Protein AF-A0A841R701-F1 (afdb_monomer)

Organism: NCBI:txid150

Structure (mmCIF, N/CA/C/O backbone):
data_AF-A0A841R701-F1
#
_entry.id   AF-A0A841R701-F1
#
loop_
_atom_site.group_PDB
_atom_site.id
_atom_site.type_symbol
_atom_site.label_atom_id
_atom_site.label_alt_id
_atom_site.label_comp_id
_atom_site.label_asym_id
_atom_site.label_entity_id
_atom_site.label_seq_id
_atom_site.pdbx_PDB_ins_code
_atom_site.Cartn_x
_atom_site.Cartn_y
_atom_site.Cartn_z
_atom_site.occupancy
_atom_site.B_iso_or_equiv
_atom_site.auth_seq_id
_atom_site.auth_comp_id
_atom_site.auth_asym_id
_atom_site.auth_atom_id
_atom_site.pdbx_PDB_model_num
ATOM 1 N N . MET A 1 1 ? 37.249 -67.781 -28.889 1.00 49.09 1 MET A N 1
ATOM 2 C CA . MET A 1 1 ? 36.460 -66.762 -28.159 1.00 49.09 1 MET A CA 1
ATOM 3 C C . MET A 1 1 ? 37.371 -65.614 -27.750 1.00 49.09 1 MET A C 1
ATOM 5 O O . MET A 1 1 ? 38.279 -65.869 -26.975 1.00 49.09 1 MET A O 1
ATOM 9 N N . ARG A 1 2 ? 37.142 -64.397 -28.261 1.00 38.34 2 ARG A N 1
ATOM 10 C CA . ARG A 1 2 ? 37.428 -63.088 -27.622 1.00 38.34 2 ARG A CA 1
ATOM 11 C C . ARG A 1 2 ? 37.007 -61.977 -28.597 1.00 38.34 2 ARG A C 1
ATOM 13 O O . ARG A 1 2 ? 37.703 -61.691 -29.555 1.00 38.34 2 ARG A O 1
ATOM 20 N N . ARG A 1 3 ? 35.707 -61.667 -28.547 1.00 44.47 3 ARG A N 1
ATOM 21 C CA . ARG A 1 3 ? 35.089 -60.363 -28.240 1.00 44.47 3 ARG A CA 1
ATOM 22 C C . ARG A 1 3 ? 35.550 -59.193 -29.120 1.00 44.47 3 ARG A C 1
ATOM 24 O O . ARG A 1 3 ? 36.583 -58.582 -28.892 1.00 44.47 3 ARG A O 1
ATOM 31 N N . VAL A 1 4 ? 34.673 -58.909 -30.080 1.00 45.53 4 VAL A N 1
ATOM 32 C CA . VAL A 1 4 ? 34.457 -57.639 -30.775 1.00 45.53 4 VAL A CA 1
ATOM 33 C C . VAL A 1 4 ? 34.146 -56.551 -29.739 1.00 45.53 4 VAL A C 1
ATOM 35 O O . VAL A 1 4 ? 33.223 -56.731 -28.949 1.00 45.53 4 VAL A O 1
ATOM 38 N N . SER A 1 5 ? 34.878 -55.437 -29.766 1.00 50.03 5 SER A N 1
ATOM 39 C CA . SER A 1 5 ? 34.489 -54.187 -29.099 1.00 50.03 5 SER A CA 1
ATOM 40 C C . SER A 1 5 ? 34.442 -53.083 -30.148 1.00 50.03 5 SER A C 1
ATOM 42 O O . SER A 1 5 ? 35.463 -52.511 -30.519 1.00 50.03 5 SER A O 1
ATOM 44 N N . ILE A 1 6 ? 33.237 -52.839 -30.659 1.00 48.66 6 ILE A N 1
ATOM 45 C CA . ILE A 1 6 ? 32.893 -51.683 -31.485 1.00 48.66 6 ILE A CA 1
ATOM 46 C C . ILE A 1 6 ? 32.772 -50.493 -30.532 1.00 48.66 6 ILE A C 1
ATOM 48 O O . ILE A 1 6 ? 31.917 -50.484 -29.649 1.00 48.66 6 ILE A O 1
ATOM 52 N N . ILE A 1 7 ? 33.664 -49.517 -30.684 1.00 49.38 7 ILE A N 1
ATOM 53 C CA . ILE A 1 7 ? 33.612 -48.246 -29.963 1.00 49.38 7 ILE A CA 1
ATOM 54 C C . ILE A 1 7 ? 32.504 -47.411 -30.613 1.00 49.38 7 ILE A C 1
ATOM 56 O O . ILE A 1 7 ? 32.679 -46.855 -31.695 1.00 49.38 7 ILE A O 1
ATOM 60 N N . LEU A 1 8 ? 31.345 -47.369 -29.960 1.00 40.69 8 LEU A N 1
ATOM 61 C CA . LEU A 1 8 ? 30.228 -46.496 -30.300 1.00 40.69 8 LEU A CA 1
ATOM 62 C C . LEU A 1 8 ? 30.513 -45.103 -29.708 1.00 40.69 8 LEU A C 1
ATOM 64 O O . LEU A 1 8 ? 30.187 -44.835 -28.554 1.00 40.69 8 LEU A O 1
ATOM 68 N N . PHE A 1 9 ? 31.159 -44.226 -30.480 1.00 44.75 9 PHE A N 1
ATOM 69 C CA . PHE A 1 9 ? 31.228 -42.795 -30.165 1.00 44.75 9 PHE A CA 1
ATOM 70 C C . PHE A 1 9 ? 29.838 -42.191 -30.410 1.00 44.75 9 PHE A C 1
ATOM 72 O O . PHE A 1 9 ? 29.485 -41.825 -31.530 1.00 44.75 9 PHE A O 1
ATOM 79 N N . LEU A 1 10 ? 29.018 -42.148 -29.360 1.00 45.09 10 LEU A N 1
ATOM 80 C CA . LEU A 1 10 ? 27.784 -41.371 -29.341 1.00 45.09 10 LEU A CA 1
ATOM 81 C C . LEU A 1 10 ? 28.146 -39.886 -29.458 1.00 45.09 10 LEU A C 1
ATOM 83 O O . LEU A 1 10 ? 28.667 -39.278 -28.525 1.00 45.09 10 LEU A O 1
ATOM 87 N N . LEU A 1 11 ? 27.856 -39.327 -30.631 1.00 47.84 11 LEU A N 1
ATOM 88 C CA . LEU A 1 11 ? 27.667 -37.902 -30.879 1.00 47.84 11 LEU A CA 1
ATOM 89 C C . LEU A 1 11 ? 26.552 -37.380 -29.957 1.00 47.84 11 LEU A C 1
ATOM 91 O O . LEU A 1 11 ? 25.391 -37.294 -30.349 1.00 47.84 11 LEU A O 1
ATOM 95 N N . ILE A 1 12 ? 26.905 -37.033 -28.720 1.00 49.38 12 ILE A N 1
ATOM 96 C CA . ILE A 1 12 ? 26.105 -36.133 -27.889 1.00 49.38 12 ILE A CA 1
ATOM 97 C C . ILE A 1 12 ? 26.408 -34.727 -28.407 1.00 49.38 12 ILE A C 1
ATOM 99 O O . ILE A 1 12 ? 27.325 -34.048 -27.953 1.00 49.38 12 ILE A O 1
ATOM 103 N N . ILE A 1 13 ? 25.675 -34.332 -29.445 1.00 55.38 13 ILE A N 1
ATOM 104 C CA . ILE A 1 13 ? 25.595 -32.937 -29.875 1.00 55.38 13 ILE A CA 1
ATOM 105 C C . ILE A 1 13 ? 25.040 -32.144 -28.675 1.00 55.38 13 ILE A C 1
ATOM 107 O O . ILE A 1 13 ? 24.033 -32.563 -28.097 1.00 55.38 13 ILE A O 1
ATOM 111 N N . PRO A 1 14 ? 25.678 -31.038 -28.257 1.00 51.28 14 PRO A N 1
ATOM 112 C CA . PRO A 1 14 ? 25.284 -30.304 -27.064 1.00 51.28 14 PRO A CA 1
ATOM 113 C C . PRO A 1 14 ? 23.933 -29.619 -27.302 1.00 51.28 14 PRO A C 1
ATOM 115 O O . PRO A 1 14 ? 23.848 -28.565 -27.929 1.00 51.28 14 PRO A O 1
ATOM 118 N N . PHE A 1 15 ? 22.864 -30.199 -26.756 1.00 50.28 15 PHE A N 1
ATOM 119 C CA . PHE A 1 15 ? 21.511 -29.625 -26.773 1.00 50.28 15 PHE A CA 1
ATOM 120 C C . PHE A 1 15 ? 21.382 -28.341 -25.926 1.00 50.28 15 PHE A C 1
ATOM 122 O O . PHE A 1 15 ? 20.323 -27.726 -25.889 1.00 50.28 15 PHE A O 1
ATOM 129 N N . HIS A 1 16 ? 22.457 -27.896 -25.271 1.00 48.31 16 HIS A N 1
ATOM 130 C CA . HIS A 1 16 ? 22.486 -26.658 -24.488 1.00 48.31 16 HIS A CA 1
ATOM 131 C C . HIS A 1 16 ? 22.578 -25.381 -25.334 1.00 48.31 16 HIS A C 1
ATOM 133 O O . HIS A 1 16 ? 22.302 -24.303 -24.821 1.00 48.31 16 HIS A O 1
ATOM 139 N N . PHE A 1 17 ? 22.907 -25.471 -26.628 1.00 47.16 17 PHE A N 1
ATOM 140 C CA . PHE A 1 17 ? 23.052 -24.273 -27.465 1.00 47.16 17 PHE A CA 1
ATOM 141 C C . PHE A 1 17 ? 21.726 -23.747 -28.044 1.00 47.16 17 PHE A C 1
ATOM 143 O O . PHE A 1 17 ? 21.660 -22.599 -28.476 1.00 47.16 17 PHE A O 1
ATOM 150 N N . LEU A 1 18 ? 20.653 -24.551 -28.041 1.00 47.22 18 LEU A N 1
ATOM 151 C CA . LEU A 1 18 ? 19.358 -24.134 -28.598 1.00 47.22 18 LEU A CA 1
ATOM 152 C C . LEU A 1 18 ? 18.458 -23.412 -27.579 1.00 47.22 18 LEU A C 1
ATOM 154 O O . LEU A 1 18 ? 17.659 -22.571 -27.978 1.00 47.22 18 LEU A O 1
ATOM 158 N N . SER A 1 19 ? 18.629 -23.662 -26.275 1.00 52.53 19 SER A N 1
ATOM 159 C CA . SER A 1 19 ? 17.850 -22.991 -25.218 1.00 52.53 19 SER A CA 1
ATOM 160 C C . SER A 1 19 ? 18.344 -21.576 -24.888 1.00 52.53 19 SER A C 1
ATOM 162 O O . SER A 1 19 ? 17.595 -20.785 -24.326 1.00 52.53 19 SER A O 1
ATOM 164 N N . ALA A 1 20 ? 19.581 -21.226 -25.256 1.00 54.12 20 ALA A N 1
ATOM 165 C CA . ALA A 1 20 ? 20.140 -19.896 -25.000 1.00 54.12 20 ALA A CA 1
ATOM 166 C C . ALA A 1 20 ? 19.570 -18.814 -25.939 1.00 54.12 20 ALA A C 1
ATOM 168 O O . ALA A 1 20 ? 19.470 -17.652 -25.556 1.00 54.12 20 ALA A O 1
ATOM 169 N N . ARG A 1 21 ? 19.153 -19.185 -27.160 1.00 56.09 21 ARG A N 1
ATOM 170 C CA . ARG A 1 21 ? 18.700 -18.221 -28.177 1.00 56.09 21 ARG A CA 1
ATOM 171 C C . ARG A 1 21 ? 17.280 -17.697 -27.936 1.00 56.09 21 ARG A C 1
ATOM 173 O O . ARG A 1 21 ? 17.011 -16.552 -28.269 1.00 56.09 21 ARG A O 1
ATOM 180 N N . GLY A 1 22 ? 16.397 -18.506 -27.342 1.00 61.53 22 GLY A N 1
ATOM 181 C CA . GLY A 1 22 ? 15.044 -18.064 -26.970 1.00 61.53 22 GLY A CA 1
ATOM 182 C C . GLY A 1 22 ? 15.043 -17.051 -25.822 1.00 61.53 22 GLY A C 1
ATOM 183 O O . GLY A 1 22 ? 14.252 -16.119 -25.830 1.00 61.53 22 GLY A O 1
ATOM 184 N N . ASN A 1 23 ? 15.987 -17.191 -24.888 1.00 68.00 23 ASN A N 1
ATOM 185 C CA . ASN A 1 23 ? 16.084 -16.336 -23.704 1.00 68.00 23 ASN A CA 1
ATOM 186 C C . ASN A 1 23 ? 16.600 -14.918 -24.028 1.00 68.00 23 ASN A C 1
ATOM 188 O O . ASN A 1 23 ? 16.211 -13.953 -23.386 1.00 68.00 23 ASN A O 1
ATOM 192 N N . TYR A 1 24 ? 17.447 -14.784 -25.054 1.00 75.62 24 TYR A N 1
ATOM 193 C CA . TYR A 1 24 ? 18.025 -13.494 -25.448 1.00 75.62 24 TYR A CA 1
ATOM 194 C C . TYR A 1 24 ? 17.000 -12.537 -26.082 1.00 75.62 24 TYR A C 1
ATOM 196 O O . TYR A 1 24 ? 16.992 -11.347 -25.779 1.00 75.62 24 TYR A O 1
ATOM 204 N N . GLU A 1 25 ? 16.118 -13.043 -26.952 1.00 80.44 25 GLU A N 1
ATOM 205 C CA . GLU A 1 25 ? 15.087 -12.210 -27.598 1.00 80.44 25 GLU A CA 1
ATOM 206 C C . GLU A 1 25 ? 14.017 -11.746 -26.597 1.00 80.44 25 GLU A C 1
ATOM 208 O O . GLU A 1 25 ? 13.548 -10.613 -26.674 1.00 80.44 25 GLU A O 1
ATOM 213 N N . GLU A 1 26 ? 13.666 -12.596 -25.627 1.00 82.62 26 GLU A N 1
ATOM 214 C CA . GLU A 1 26 ? 12.738 -12.253 -24.544 1.00 82.62 26 GLU A CA 1
ATOM 215 C C . GLU A 1 26 ? 13.329 -11.178 -23.625 1.00 82.62 26 GLU A C 1
ATOM 217 O O . GLU A 1 26 ? 12.691 -10.158 -23.380 1.00 82.62 26 GLU A O 1
ATOM 222 N N . GLN A 1 27 ? 14.588 -11.334 -23.209 1.00 81.94 27 GLN A N 1
ATOM 223 C CA . GLN A 1 27 ? 15.279 -10.327 -22.407 1.00 81.94 27 GLN A CA 1
ATOM 224 C C . GLN A 1 27 ? 15.381 -8.983 -23.138 1.00 81.94 27 GLN A C 1
ATOM 226 O O . GLN A 1 27 ? 15.088 -7.938 -22.564 1.00 81.94 27 GLN A O 1
ATOM 231 N N . LYS A 1 28 ? 15.729 -8.997 -24.431 1.00 85.62 28 LYS A N 1
ATOM 232 C CA . LYS A 1 28 ? 15.783 -7.780 -25.249 1.00 85.62 28 LYS A CA 1
ATOM 233 C C . LYS A 1 28 ? 14.418 -7.094 -25.349 1.00 85.62 28 LYS A C 1
ATOM 235 O O . LYS A 1 28 ? 14.351 -5.865 -25.304 1.00 85.62 28 LYS A O 1
ATOM 240 N N . LYS A 1 29 ? 13.336 -7.869 -25.474 1.00 89.38 29 LYS A N 1
ATOM 241 C CA . LYS A 1 29 ? 11.969 -7.340 -25.451 1.00 89.38 29 LYS A CA 1
ATOM 242 C C . LYS A 1 29 ? 11.653 -6.701 -24.096 1.00 89.38 29 LYS A C 1
ATOM 244 O O . LYS A 1 29 ? 11.172 -5.573 -24.082 1.00 89.38 29 LYS A O 1
ATOM 249 N N . ASN A 1 30 ? 11.985 -7.366 -22.992 1.00 89.06 30 ASN A N 1
ATOM 250 C CA . ASN A 1 30 ? 11.712 -6.852 -21.649 1.00 89.06 30 ASN A CA 1
ATOM 251 C C . ASN A 1 30 ? 12.473 -5.547 -21.378 1.00 89.06 30 ASN A C 1
ATOM 253 O O . ASN A 1 30 ? 11.880 -4.593 -20.889 1.00 89.06 30 ASN A O 1
ATOM 257 N N . VAL A 1 31 ? 13.744 -5.453 -21.789 1.00 87.25 31 VAL A N 1
ATOM 258 C CA . VAL A 1 31 ? 14.521 -4.200 -21.713 1.00 87.25 31 VAL A CA 1
ATOM 259 C C . VAL A 1 31 ? 13.874 -3.096 -22.554 1.00 87.25 31 VAL A C 1
ATOM 261 O O . VAL A 1 31 ? 13.761 -1.959 -22.105 1.00 87.25 31 VAL A O 1
ATOM 264 N N . SER A 1 32 ? 13.401 -3.415 -23.763 1.00 88.25 32 SER A N 1
ATOM 265 C CA . SER A 1 32 ? 12.701 -2.438 -24.605 1.00 88.25 32 SER A CA 1
ATOM 266 C C . SER A 1 32 ? 11.421 -1.915 -23.950 1.00 88.25 32 SER A C 1
ATOM 268 O O . SER A 1 32 ? 11.174 -0.715 -24.004 1.00 88.25 32 SER A O 1
ATOM 270 N N . GLN A 1 33 ? 10.620 -2.791 -23.342 1.00 91.75 33 GLN A N 1
ATOM 271 C CA . GLN A 1 33 ? 9.380 -2.410 -22.659 1.00 91.75 33 GLN A CA 1
ATOM 272 C C . GLN A 1 33 ? 9.654 -1.637 -21.363 1.00 91.75 33 GLN A C 1
ATOM 274 O O . GLN A 1 33 ? 8.932 -0.700 -21.047 1.00 91.75 33 GLN A O 1
ATOM 279 N N . PHE A 1 34 ? 10.719 -1.976 -20.635 1.00 90.56 34 PHE A N 1
ATOM 280 C CA . PHE A 1 34 ? 11.148 -1.205 -19.469 1.00 90.56 34 PHE A CA 1
ATOM 281 C C . PHE A 1 34 ? 11.582 0.214 -19.858 1.00 90.56 34 PHE A C 1
ATOM 283 O O . PHE A 1 34 ? 11.168 1.181 -19.227 1.00 90.56 34 PHE A O 1
ATOM 290 N N . ASN A 1 35 ? 12.340 0.364 -20.949 1.00 86.81 35 ASN A N 1
ATOM 291 C CA . ASN A 1 35 ? 12.711 1.680 -21.476 1.00 86.81 35 ASN A CA 1
ATOM 292 C C . ASN A 1 35 ? 11.494 2.488 -21.950 1.00 86.81 35 ASN A C 1
ATOM 294 O O . ASN A 1 35 ? 11.468 3.711 -21.809 1.00 86.81 35 ASN A O 1
ATOM 298 N N . GLU A 1 36 ? 10.485 1.816 -22.504 1.00 91.44 36 GLU A N 1
ATOM 299 C CA . GLU A 1 36 ? 9.207 2.434 -22.857 1.00 91.44 36 GLU A CA 1
ATOM 300 C C . GLU A 1 36 ? 8.463 2.921 -21.607 1.00 91.44 36 GLU A C 1
ATOM 302 O O . GLU A 1 36 ? 8.086 4.090 -21.556 1.00 91.44 36 GLU A O 1
ATOM 307 N N . ALA A 1 37 ? 8.354 2.090 -20.566 1.00 90.81 37 ALA A N 1
ATOM 308 C CA . ALA A 1 37 ? 7.779 2.487 -19.281 1.00 90.81 37 ALA A CA 1
ATOM 309 C C . ALA A 1 37 ? 8.528 3.680 -18.664 1.00 90.81 37 ALA A C 1
ATOM 311 O O . ALA A 1 37 ? 7.916 4.666 -18.260 1.00 90.81 37 ALA A O 1
ATOM 312 N N . LEU A 1 38 ? 9.864 3.672 -18.687 1.00 87.06 38 LEU A N 1
ATOM 313 C CA . LEU A 1 38 ? 10.673 4.803 -18.231 1.00 87.06 38 LEU A CA 1
ATOM 314 C C . LEU A 1 38 ? 10.414 6.078 -19.052 1.00 87.06 38 LEU A C 1
ATOM 316 O O . LEU A 1 38 ? 10.424 7.185 -18.511 1.00 87.06 38 LEU A O 1
ATOM 320 N N . SER A 1 39 ? 10.169 5.953 -20.358 1.00 87.00 39 SER A N 1
ATOM 321 C CA . SER A 1 39 ? 9.782 7.092 -21.193 1.00 87.00 39 SER A CA 1
ATOM 322 C C . SER A 1 39 ? 8.391 7.619 -20.836 1.00 87.00 39 SER A C 1
ATOM 324 O O . SER A 1 39 ? 8.218 8.835 -20.768 1.00 87.00 39 SER A O 1
ATOM 326 N N . LEU A 1 40 ? 7.411 6.739 -20.611 1.00 91.00 40 LEU A N 1
ATOM 327 C CA . LEU A 1 40 ? 6.063 7.116 -20.169 1.00 91.00 40 LEU A CA 1
ATOM 328 C C . LEU A 1 40 ? 6.119 7.832 -18.818 1.00 91.00 40 LEU A C 1
ATOM 330 O O . LEU A 1 40 ? 5.554 8.915 -18.671 1.00 91.00 40 LEU A O 1
ATOM 334 N N . TYR A 1 41 ? 6.918 7.306 -17.888 1.00 88.12 41 TYR A N 1
ATOM 335 C CA . TYR A 1 41 ? 7.186 7.929 -16.597 1.00 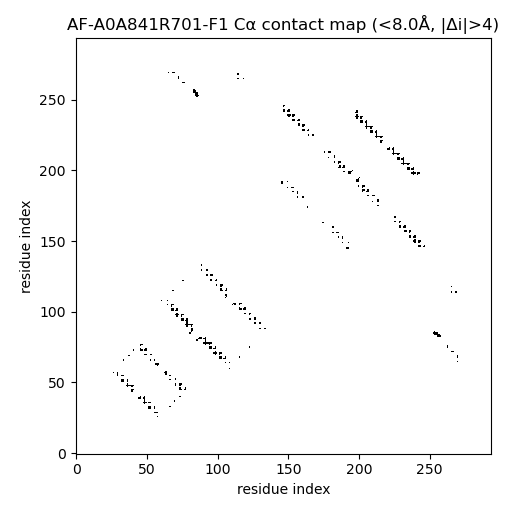88.12 41 TYR A CA 1
ATOM 336 C C . TYR A 1 41 ? 7.662 9.378 -16.730 1.00 88.12 41 TYR A C 1
ATOM 338 O O . TYR A 1 41 ? 7.088 10.297 -16.150 1.00 88.12 41 TYR A O 1
ATOM 346 N N . ARG A 1 42 ? 8.692 9.602 -17.557 1.00 84.06 42 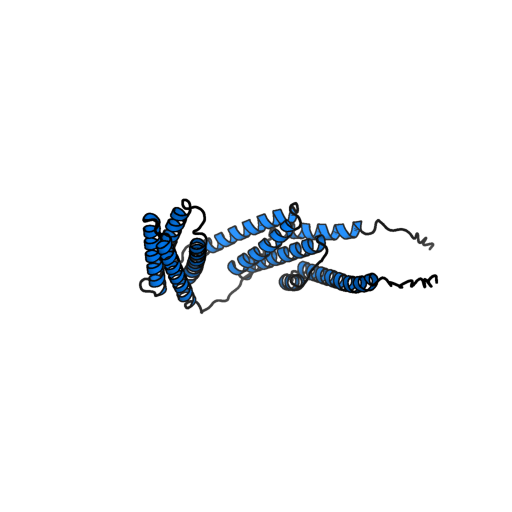ARG A N 1
ATOM 347 C CA . ARG A 1 42 ? 9.260 10.938 -17.813 1.00 84.06 42 ARG A CA 1
ATOM 348 C C . ARG A 1 42 ? 8.261 11.897 -18.461 1.00 84.06 42 ARG A C 1
ATOM 350 O O . ARG A 1 42 ? 8.380 13.105 -18.282 1.00 84.06 42 ARG A O 1
ATOM 357 N N . ASN A 1 43 ? 7.282 11.363 -19.184 1.00 85.12 43 ASN A N 1
ATOM 358 C CA . ASN A 1 43 ? 6.202 12.124 -19.806 1.00 85.12 43 ASN A CA 1
ATOM 359 C C . ASN A 1 43 ? 4.971 12.281 -18.895 1.00 85.12 43 ASN A C 1
ATOM 361 O O . ASN A 1 43 ? 3.930 12.718 -19.379 1.00 85.12 43 ASN A O 1
ATOM 365 N N . ARG A 1 44 ? 5.084 11.950 -17.599 1.00 89.56 44 ARG A N 1
ATOM 366 C CA . ARG A 1 44 ? 4.000 11.994 -16.600 1.00 89.56 44 ARG A CA 1
ATOM 367 C C . ARG A 1 44 ? 2.812 11.068 -16.906 1.00 89.56 44 ARG A C 1
ATOM 369 O O . ARG A 1 44 ? 1.718 11.275 -16.402 1.00 89.56 44 ARG A O 1
ATOM 376 N N . GLN A 1 45 ? 3.033 10.036 -17.718 1.00 92.19 45 GLN A N 1
ATOM 377 C CA . GLN A 1 45 ? 2.056 8.992 -18.042 1.00 92.19 45 GLN A CA 1
ATOM 378 C C . GLN A 1 45 ? 2.242 7.812 -17.079 1.00 92.19 45 GLN A C 1
ATOM 380 O O . GLN A 1 45 ? 2.788 6.766 -17.439 1.00 92.19 45 GLN A O 1
ATOM 385 N N . TYR A 1 46 ? 1.923 8.042 -15.802 1.00 92.50 46 TYR A N 1
ATOM 386 C CA . TYR A 1 46 ? 2.286 7.130 -14.711 1.00 92.50 46 TYR A CA 1
ATOM 387 C C . TYR A 1 46 ? 1.470 5.834 -14.712 1.00 92.50 46 TYR A C 1
ATOM 389 O O . TYR A 1 46 ? 2.018 4.769 -14.430 1.00 92.50 46 TYR A O 1
ATOM 397 N N . GLU A 1 47 ? 0.183 5.901 -15.059 1.00 92.69 47 GLU A N 1
ATOM 398 C CA . GLU A 1 47 ? -0.672 4.712 -15.145 1.00 92.69 47 GLU A CA 1
ATOM 399 C C . GLU A 1 47 ? -0.208 3.796 -16.277 1.00 92.69 47 GLU A C 1
ATOM 401 O O . GLU A 1 47 ? 0.076 2.624 -16.039 1.00 92.69 47 GLU A O 1
ATOM 406 N N . GLU A 1 48 ? 0.007 4.340 -17.479 1.00 93.50 48 GLU A N 1
ATOM 407 C CA . GLU A 1 48 ? 0.471 3.541 -18.615 1.00 93.50 48 GLU A CA 1
ATOM 408 C C . GLU A 1 48 ? 1.887 2.988 -18.393 1.00 93.50 48 GLU A C 1
ATOM 410 O O . GLU A 1 48 ? 2.207 1.878 -18.823 1.00 93.50 48 GLU A O 1
ATOM 415 N N . SER A 1 49 ? 2.744 3.745 -17.699 1.00 93.38 49 SER A N 1
ATOM 416 C CA . SER A 1 49 ? 4.052 3.260 -17.253 1.00 93.38 49 SER A CA 1
ATOM 417 C C . SER A 1 49 ? 3.914 2.074 -16.294 1.00 93.38 49 SER A C 1
ATOM 419 O O . SER A 1 49 ? 4.606 1.068 -16.458 1.00 93.38 49 SER A O 1
ATOM 421 N N . SER A 1 50 ? 3.006 2.158 -15.317 1.00 92.81 50 SER A N 1
ATOM 422 C CA . SER A 1 50 ? 2.771 1.090 -14.340 1.00 92.81 50 SER A CA 1
ATOM 423 C C . SER A 1 50 ? 2.224 -0.182 -14.996 1.00 92.81 50 SER A C 1
ATOM 425 O O . SER A 1 50 ? 2.756 -1.269 -14.759 1.00 92.81 50 SER A O 1
ATOM 427 N N . ASP A 1 51 ? 1.250 -0.045 -15.899 1.00 93.44 51 ASP A N 1
ATOM 428 C CA . ASP A 1 51 ? 0.641 -1.160 -16.638 1.00 93.44 51 ASP A CA 1
ATOM 429 C C . ASP A 1 51 ? 1.674 -1.942 -17.467 1.00 93.44 51 ASP A C 1
ATOM 431 O O . ASP A 1 51 ? 1.637 -3.178 -17.556 1.00 93.44 51 ASP A O 1
ATOM 435 N N . LEU A 1 52 ? 2.640 -1.232 -18.067 1.00 93.19 52 LEU A N 1
ATOM 436 C CA . LEU A 1 52 ? 3.749 -1.872 -18.772 1.00 93.19 52 LEU A CA 1
ATOM 437 C C . LEU A 1 52 ? 4.654 -2.664 -17.822 1.00 93.19 52 LEU A C 1
ATOM 439 O O . LEU A 1 52 ? 5.119 -3.742 -18.198 1.00 93.19 52 LEU A O 1
ATOM 443 N N . LEU A 1 53 ? 4.906 -2.157 -16.613 1.00 92.50 53 LEU A N 1
ATOM 444 C CA . LEU A 1 53 ? 5.799 -2.786 -15.635 1.00 92.50 53 LEU A CA 1
ATOM 445 C C . LEU A 1 53 ? 5.182 -4.008 -14.951 1.00 92.50 53 LEU A C 1
ATOM 447 O O . LEU A 1 53 ? 5.916 -4.952 -14.660 1.00 92.50 53 LEU A O 1
ATOM 451 N N . GLU A 1 54 ? 3.862 -4.039 -14.751 1.00 91.06 54 GLU A N 1
ATOM 452 C CA . GLU A 1 54 ? 3.167 -5.135 -14.057 1.00 91.06 54 GLU A CA 1
ATOM 453 C C . GLU A 1 54 ? 3.426 -6.503 -14.712 1.00 91.06 54 GLU A C 1
ATOM 455 O O . GLU A 1 54 ? 3.616 -7.519 -14.040 1.00 91.06 54 GLU A O 1
ATOM 460 N N . ASN A 1 55 ? 3.505 -6.518 -16.043 1.00 86.88 55 ASN A N 1
ATOM 461 C CA . ASN A 1 55 ? 3.698 -7.735 -16.829 1.00 86.88 55 ASN A CA 1
ATOM 462 C C . ASN A 1 55 ? 5.168 -8.009 -17.180 1.00 86.88 55 ASN A C 1
ATOM 464 O O . ASN A 1 55 ? 5.467 -8.984 -17.878 1.00 86.88 55 ASN A O 1
ATOM 468 N N . LEU A 1 56 ? 6.093 -7.161 -16.721 1.00 89.94 56 LEU A N 1
ATOM 469 C CA . LEU A 1 56 ? 7.518 -7.331 -16.957 1.00 89.94 56 LEU A CA 1
ATOM 470 C C . LEU A 1 56 ? 8.159 -8.182 -15.869 1.00 89.94 56 LEU A C 1
ATOM 472 O O . LEU A 1 56 ? 7.931 -8.006 -14.674 1.00 89.94 56 LEU A O 1
ATOM 476 N N . PHE A 1 57 ? 9.017 -9.100 -16.298 1.00 88.44 57 PHE A N 1
ATOM 477 C CA . PHE A 1 57 ? 9.797 -9.938 -15.402 1.00 88.44 57 PHE A CA 1
ATOM 478 C C . PHE A 1 57 ? 11.242 -9.993 -15.871 1.00 88.44 57 PHE A C 1
ATOM 480 O O . PHE A 1 57 ? 11.521 -10.359 -17.018 1.00 88.44 57 PHE A O 1
ATOM 487 N N . PHE A 1 58 ? 12.163 -9.672 -14.970 1.00 85.50 58 PHE A N 1
ATOM 488 C CA . PHE A 1 58 ? 13.582 -9.850 -15.213 1.00 85.50 58 PHE A CA 1
ATOM 489 C C . PHE A 1 58 ? 14.116 -11.024 -14.402 1.00 85.50 58 PHE A C 1
ATOM 491 O O . PHE A 1 58 ? 13.781 -11.226 -13.239 1.00 85.50 58 PHE A O 1
ATOM 498 N N . ARG A 1 59 ? 14.966 -11.833 -15.040 1.00 82.50 59 ARG A N 1
ATOM 499 C CA . ARG A 1 59 ? 15.700 -12.899 -14.339 1.00 82.50 59 ARG A CA 1
ATOM 500 C C . ARG A 1 59 ? 16.884 -12.349 -13.555 1.00 82.50 59 ARG A C 1
ATOM 502 O O . ARG A 1 59 ? 17.336 -12.988 -12.612 1.00 82.50 59 ARG A O 1
ATOM 509 N N . GLU A 1 60 ? 17.423 -11.231 -14.022 1.00 86.19 60 GLU A N 1
ATOM 510 C CA . GLU A 1 60 ? 18.544 -10.537 -13.411 1.00 86.19 60 GLU A CA 1
ATOM 511 C C . GLU A 1 60 ? 18.015 -9.681 -12.268 1.00 86.19 60 GLU A C 1
ATOM 513 O O . GLU A 1 60 ? 17.144 -8.837 -12.470 1.00 86.19 60 GLU A O 1
ATOM 518 N N . GLU A 1 61 ? 18.545 -9.933 -11.074 1.00 86.56 61 GLU A N 1
ATOM 519 C CA . GLU A 1 61 ? 18.084 -9.323 -9.828 1.00 86.56 61 GLU A CA 1
ATOM 520 C C . GLU A 1 61 ? 18.112 -7.795 -9.897 1.00 86.56 61 GLU A C 1
ATOM 522 O O . GLU A 1 61 ? 17.104 -7.159 -9.616 1.00 86.56 61 GLU A O 1
ATOM 527 N N . ASP A 1 62 ? 19.203 -7.209 -10.397 1.00 82.25 62 ASP A N 1
ATOM 528 C CA . ASP A 1 62 ? 19.324 -5.753 -10.507 1.00 82.25 62 ASP A CA 1
ATOM 529 C C . ASP A 1 62 ? 18.256 -5.130 -11.419 1.00 82.25 62 ASP A C 1
ATOM 531 O O . ASP A 1 62 ? 17.769 -4.035 -11.154 1.00 82.25 62 ASP A O 1
ATOM 535 N N . GLN A 1 63 ? 17.891 -5.807 -12.512 1.00 84.12 63 GLN A N 1
ATOM 536 C CA . GLN A 1 63 ? 16.858 -5.308 -13.423 1.00 84.12 63 GLN A CA 1
ATOM 537 C C . GLN A 1 63 ? 15.465 -5.442 -12.803 1.00 84.12 63 GLN A C 1
ATOM 539 O O . GLN A 1 63 ? 14.618 -4.568 -12.978 1.00 84.12 63 GLN A O 1
ATOM 544 N N . GLU A 1 64 ? 15.228 -6.519 -12.053 1.00 90.88 64 GLU A N 1
ATOM 545 C CA . GLU A 1 64 ? 13.985 -6.700 -11.307 1.00 90.88 64 GLU A CA 1
ATOM 546 C C . GLU A 1 64 ? 13.861 -5.647 -10.194 1.00 90.88 64 GLU A C 1
ATOM 548 O O . GLU A 1 64 ? 12.798 -5.047 -10.053 1.00 90.88 64 GLU A O 1
ATOM 553 N N . ILE A 1 65 ? 14.948 -5.343 -9.477 1.00 87.06 65 ILE A N 1
ATOM 554 C CA . ILE A 1 65 ? 15.015 -4.248 -8.499 1.00 87.06 65 ILE A CA 1
ATOM 555 C C . ILE A 1 65 ? 14.666 -2.911 -9.165 1.00 87.06 65 ILE A C 1
ATOM 557 O O . ILE A 1 65 ? 13.782 -2.206 -8.681 1.00 87.06 65 ILE A O 1
ATOM 561 N N . ASN A 1 66 ? 15.289 -2.577 -10.299 1.00 83.81 66 ASN A N 1
ATOM 562 C CA . ASN A 1 66 ? 15.035 -1.312 -10.997 1.00 83.81 66 ASN A CA 1
ATOM 563 C C . ASN A 1 66 ? 13.585 -1.198 -11.490 1.00 83.81 66 ASN A C 1
ATOM 565 O O . ASN A 1 66 ? 12.968 -0.137 -11.372 1.00 83.81 66 ASN A O 1
ATOM 569 N N . LYS A 1 67 ? 13.001 -2.304 -11.966 1.00 91.69 67 LYS A N 1
ATOM 570 C CA . LYS A 1 67 ? 11.575 -2.389 -12.307 1.00 91.69 67 LYS A CA 1
ATOM 571 C C . LYS A 1 67 ? 10.679 -2.111 -11.104 1.00 91.69 67 LYS A C 1
ATOM 573 O O . LYS A 1 67 ? 9.777 -1.285 -11.209 1.00 91.69 67 LYS A O 1
ATOM 578 N N . LEU A 1 68 ? 10.925 -2.774 -9.974 1.00 90.00 68 LEU A N 1
ATOM 579 C CA . LEU A 1 68 ? 10.133 -2.594 -8.754 1.00 90.00 68 LEU A CA 1
ATOM 580 C C . LEU A 1 68 ? 10.243 -1.163 -8.211 1.00 90.00 68 LEU A C 1
ATOM 582 O O . LEU A 1 68 ? 9.234 -0.592 -7.803 1.00 90.00 68 LEU A O 1
ATOM 586 N N . LEU A 1 69 ? 11.437 -0.563 -8.259 1.00 86.00 69 LEU A N 1
ATOM 587 C CA . LEU A 1 69 ? 11.657 0.835 -7.882 1.00 86.00 69 LEU A CA 1
ATOM 588 C C . LEU A 1 69 ? 10.878 1.799 -8.785 1.00 86.00 69 LEU A C 1
ATOM 590 O O . LEU A 1 69 ? 10.198 2.691 -8.281 1.00 86.00 69 LEU A O 1
ATOM 594 N N . LEU A 1 70 ? 10.924 1.608 -10.107 1.00 88.62 70 LEU A N 1
ATOM 595 C CA . LEU A 1 70 ? 10.169 2.444 -11.043 1.00 88.62 70 LEU A CA 1
ATOM 596 C C . LEU A 1 70 ? 8.653 2.281 -10.861 1.00 88.62 70 LEU A C 1
ATOM 598 O O . LEU A 1 70 ? 7.918 3.265 -10.885 1.00 88.62 70 LEU A O 1
ATOM 602 N N . GLN A 1 71 ? 8.180 1.056 -10.629 1.00 90.19 71 GLN A N 1
ATOM 603 C CA . GLN A 1 71 ? 6.766 0.792 -10.375 1.00 90.19 71 GLN A CA 1
ATOM 604 C C . GLN A 1 71 ? 6.310 1.441 -9.058 1.00 90.19 71 GLN A C 1
ATOM 606 O O . GLN A 1 71 ? 5.275 2.101 -9.027 1.00 90.19 71 GLN A O 1
ATOM 611 N N . SER A 1 72 ? 7.111 1.351 -7.992 1.00 90.00 72 SER A N 1
ATOM 612 C CA . SER A 1 72 ? 6.867 2.076 -6.736 1.00 90.00 72 SER A CA 1
ATOM 613 C C . SER A 1 72 ? 6.767 3.589 -6.968 1.00 90.00 72 SER A C 1
ATOM 615 O O . SER A 1 72 ? 5.849 4.237 -6.461 1.00 90.00 72 SER A O 1
ATOM 617 N N . ALA A 1 73 ? 7.659 4.148 -7.788 1.00 84.25 73 ALA A N 1
ATOM 618 C CA . ALA A 1 73 ? 7.647 5.567 -8.115 1.00 84.25 73 ALA A CA 1
ATOM 619 C C . ALA A 1 73 ? 6.402 5.979 -8.927 1.00 84.25 73 ALA A C 1
ATOM 621 O O . ALA A 1 73 ? 5.884 7.074 -8.716 1.00 84.25 73 ALA A O 1
ATOM 622 N N . ASN A 1 74 ? 5.891 5.116 -9.819 1.00 87.94 74 ASN A N 1
ATOM 623 C CA . ASN A 1 74 ? 4.598 5.326 -10.486 1.00 87.94 74 ASN A CA 1
ATOM 624 C C . ASN A 1 74 ? 3.464 5.422 -9.469 1.00 87.94 74 ASN A C 1
ATOM 626 O O . ASN A 1 74 ? 2.721 6.398 -9.478 1.00 87.94 74 ASN A O 1
ATOM 630 N N . HIS A 1 75 ? 3.355 4.437 -8.575 1.00 87.44 75 HIS A N 1
ATOM 631 C CA . HIS A 1 75 ? 2.305 4.417 -7.559 1.00 87.44 75 HIS A CA 1
ATOM 632 C C . HIS A 1 75 ? 2.349 5.657 -6.664 1.00 87.44 75 HIS A C 1
ATOM 634 O O . HIS A 1 75 ? 1.302 6.229 -6.385 1.00 87.44 75 HIS A O 1
ATOM 640 N N . PHE A 1 76 ? 3.543 6.116 -6.282 1.00 85.50 76 PHE A N 1
ATOM 641 C CA . PHE A 1 76 ? 3.705 7.351 -5.518 1.00 85.50 76 PHE A CA 1
ATOM 642 C C . PHE A 1 76 ? 3.146 8.572 -6.265 1.00 85.50 76 PHE A C 1
ATOM 644 O O . PHE A 1 76 ? 2.354 9.319 -5.702 1.00 85.50 76 PHE A O 1
ATOM 651 N N . ARG A 1 77 ? 3.483 8.740 -7.551 1.00 85.81 77 ARG A N 1
ATOM 652 C CA . ARG A 1 77 ? 2.980 9.863 -8.359 1.00 85.81 77 ARG A CA 1
ATOM 653 C C . ARG A 1 77 ? 1.481 9.796 -8.619 1.00 85.81 77 ARG A C 1
ATOM 655 O O . ARG A 1 77 ? 0.810 10.812 -8.535 1.00 85.81 77 ARG A O 1
ATOM 662 N N . ILE A 1 78 ? 0.941 8.607 -8.882 1.00 87.25 78 ILE A N 1
ATOM 663 C CA . ILE A 1 78 ? -0.511 8.421 -9.016 1.00 87.2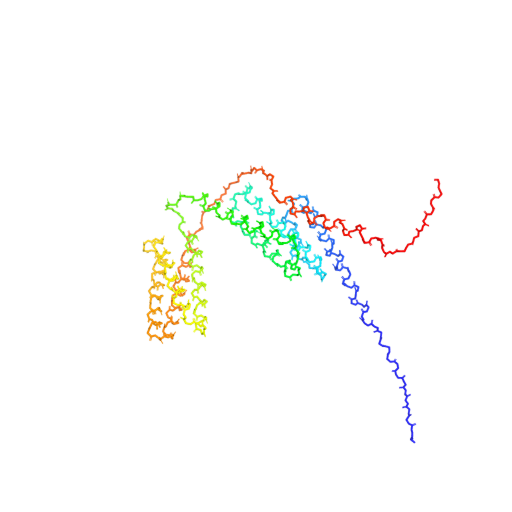5 78 ILE A CA 1
ATOM 664 C C . ILE A 1 78 ? -1.206 8.798 -7.703 1.00 87.25 78 ILE A C 1
ATOM 666 O O . ILE A 1 78 ? -2.274 9.402 -7.727 1.00 87.25 78 ILE A O 1
ATOM 670 N N . ALA A 1 79 ? -0.599 8.471 -6.560 1.00 82.56 79 ALA A N 1
ATOM 671 C CA . ALA A 1 79 ? -1.130 8.839 -5.258 1.00 82.56 79 ALA A CA 1
ATOM 672 C C . ALA A 1 79 ? -1.132 10.361 -5.045 1.00 82.56 79 ALA A C 1
ATOM 674 O O . ALA A 1 79 ? -2.157 10.906 -4.652 1.00 82.56 79 ALA A O 1
ATOM 675 N N . GLU A 1 80 ? -0.029 11.046 -5.368 1.00 83.44 80 GLU A N 1
ATOM 676 C CA . GLU A 1 80 ? 0.045 12.515 -5.333 1.00 83.44 80 GLU A CA 1
ATOM 677 C C . GLU A 1 80 ? -1.028 13.145 -6.228 1.00 83.44 80 GLU A C 1
ATOM 679 O O . GLU A 1 80 ? -1.827 13.935 -5.736 1.00 83.44 80 GLU A O 1
ATOM 684 N N . ASN A 1 81 ? -1.136 12.717 -7.491 1.00 85.50 81 ASN A N 1
ATOM 685 C CA . ASN A 1 81 ? -2.185 13.183 -8.402 1.00 85.50 81 ASN A CA 1
ATOM 686 C C . ASN A 1 81 ? -3.594 12.903 -7.847 1.00 85.50 81 ASN A C 1
ATOM 688 O O . ASN A 1 81 ? -4.498 13.721 -7.990 1.00 85.50 81 ASN A O 1
ATOM 692 N N . SER A 1 82 ? -3.797 11.773 -7.163 1.00 84.50 82 SER A N 1
ATOM 693 C CA . SER A 1 82 ? -5.092 11.461 -6.546 1.00 84.50 82 SER A CA 1
ATOM 694 C C . SER A 1 82 ? -5.438 12.461 -5.432 1.00 84.50 82 SER A C 1
ATOM 696 O O . SER A 1 82 ? -6.586 12.890 -5.299 1.00 84.50 82 SER A O 1
ATOM 698 N N . VAL A 1 83 ? -4.461 12.900 -4.641 1.00 82.88 83 VAL A N 1
ATOM 699 C CA . VAL A 1 83 ? -4.702 13.941 -3.632 1.00 82.88 83 VAL A CA 1
ATOM 700 C C . VAL A 1 83 ? -4.875 15.314 -4.280 1.00 82.88 83 VAL A C 1
ATOM 702 O O . VAL A 1 83 ? -5.825 16.020 -3.952 1.00 82.88 83 VAL A O 1
ATOM 705 N N . GLU A 1 84 ? -3.993 15.689 -5.204 1.00 82.19 84 GLU A N 1
ATOM 706 C CA . GLU A 1 84 ? -3.943 17.037 -5.780 1.00 82.19 84 GLU A CA 1
ATOM 707 C C . GLU A 1 84 ? -5.083 17.324 -6.761 1.00 82.19 84 GLU A C 1
ATOM 709 O O . GLU A 1 84 ? -5.635 18.426 -6.758 1.00 82.19 84 GLU A O 1
ATOM 714 N N . GLU A 1 85 ? -5.444 16.351 -7.600 1.00 84.00 85 GLU A N 1
ATOM 715 C CA . GLU A 1 85 ? -6.428 16.533 -8.665 1.00 84.00 85 GLU A CA 1
ATOM 716 C C . GLU A 1 85 ? -7.833 16.125 -8.184 1.00 84.00 85 GLU A C 1
ATOM 718 O O . GLU A 1 85 ? -8.781 16.915 -8.257 1.00 84.00 85 GLU A O 1
ATOM 723 N N . THR A 1 86 ? -7.973 14.907 -7.640 1.00 78.25 86 THR A N 1
ATOM 724 C CA . THR A 1 86 ? -9.273 14.349 -7.210 1.00 78.25 86 THR A CA 1
ATOM 725 C C . THR A 1 86 ? -9.674 14.654 -5.772 1.00 78.25 86 THR A C 1
ATOM 727 O O . THR A 1 86 ? -10.835 14.428 -5.428 1.00 78.25 86 THR A O 1
ATOM 730 N N . ASN A 1 87 ? -8.747 15.102 -4.917 1.00 81.94 87 ASN A N 1
ATOM 731 C CA . ASN A 1 87 ? -8.909 15.059 -3.456 1.00 81.94 87 ASN A CA 1
ATOM 732 C C . ASN A 1 87 ? -9.322 13.655 -2.949 1.00 81.94 87 ASN A C 1
ATOM 734 O O . ASN A 1 87 ? -10.039 13.511 -1.957 1.00 81.94 87 ASN A O 1
ATOM 738 N N . ASP A 1 88 ? -8.882 12.604 -3.647 1.00 85.19 88 ASP A N 1
ATOM 739 C CA . ASP A 1 88 ? -9.135 11.209 -3.297 1.00 85.19 88 ASP A CA 1
ATOM 740 C C . ASP A 1 88 ? -8.020 10.684 -2.392 1.00 85.19 88 ASP A C 1
ATOM 742 O O . ASP A 1 88 ? -7.099 9.978 -2.811 1.00 85.19 88 ASP A O 1
ATOM 746 N N . LEU A 1 89 ? -8.128 11.014 -1.106 1.00 84.44 89 LEU A N 1
ATOM 747 C CA . LEU A 1 89 ? -7.220 10.505 -0.078 1.00 84.44 89 LEU A CA 1
ATOM 748 C C . LEU A 1 89 ? -7.297 8.975 0.066 1.00 84.44 89 LEU A C 1
ATOM 750 O O . LEU A 1 89 ? -6.331 8.354 0.500 1.00 84.44 89 LEU A O 1
ATOM 754 N N . THR A 1 90 ? -8.419 8.340 -0.292 1.00 85.38 90 THR A N 1
ATOM 755 C CA . THR A 1 90 ? -8.566 6.882 -0.151 1.00 85.38 90 THR A CA 1
ATOM 756 C C . THR A 1 90 ? -7.810 6.154 -1.255 1.00 85.38 90 THR A C 1
ATOM 758 O O . THR A 1 90 ? -7.008 5.268 -0.956 1.00 85.38 90 THR A O 1
ATOM 761 N N . GLY A 1 91 ? -8.009 6.564 -2.510 1.00 86.12 91 GLY A N 1
ATOM 762 C CA . GLY A 1 91 ? -7.233 6.079 -3.645 1.00 86.12 91 GLY A CA 1
ATOM 763 C C . GLY A 1 91 ? -5.744 6.350 -3.455 1.00 86.12 91 GLY A C 1
ATOM 764 O O . GLY A 1 91 ? -4.931 5.445 -3.631 1.00 86.12 91 GLY A O 1
ATOM 765 N N . ALA A 1 92 ? -5.378 7.544 -2.981 1.00 87.38 92 ALA A N 1
ATOM 766 C CA . ALA A 1 92 ? -3.989 7.887 -2.702 1.00 87.38 92 ALA A CA 1
ATOM 767 C C . ALA A 1 92 ? -3.339 6.966 -1.654 1.00 87.38 92 ALA A C 1
ATOM 769 O O . ALA A 1 92 ? -2.256 6.424 -1.882 1.00 87.38 92 ALA A O 1
ATOM 770 N N . VAL A 1 93 ? -4.019 6.709 -0.531 1.00 88.19 93 VAL A N 1
ATOM 771 C CA . VAL A 1 93 ? -3.532 5.778 0.502 1.00 88.19 93 VAL A CA 1
ATOM 772 C C . VAL A 1 93 ? -3.376 4.359 -0.050 1.00 88.19 93 VAL A C 1
ATOM 774 O O . VAL A 1 93 ? -2.365 3.711 0.223 1.00 88.19 93 VAL A O 1
ATOM 777 N N . GLN A 1 94 ? -4.321 3.886 -0.867 1.00 90.38 94 GLN A N 1
ATOM 778 C CA . GLN A 1 94 ? -4.218 2.570 -1.501 1.00 90.38 94 GLN A CA 1
ATOM 779 C C . GLN A 1 94 ? -3.001 2.482 -2.433 1.00 90.38 94 GLN A C 1
ATOM 781 O O . GLN A 1 94 ? -2.257 1.503 -2.397 1.00 90.38 94 GLN A O 1
ATOM 786 N N . ARG A 1 95 ? -2.747 3.525 -3.229 1.00 89.94 95 ARG A N 1
ATOM 787 C CA . ARG A 1 95 ? -1.566 3.590 -4.101 1.00 89.94 95 ARG A CA 1
ATOM 788 C C . ARG A 1 95 ? -0.262 3.638 -3.300 1.00 89.94 95 ARG A C 1
ATOM 790 O O . ARG A 1 95 ? 0.720 3.015 -3.704 1.00 89.94 95 ARG A O 1
ATOM 797 N N . LEU A 1 96 ? -0.237 4.307 -2.148 1.00 88.88 96 LEU A N 1
ATOM 798 C CA . LEU A 1 96 ? 0.919 4.247 -1.250 1.00 88.88 96 LEU A CA 1
ATOM 799 C C . LEU A 1 96 ? 1.140 2.845 -0.679 1.00 88.88 96 LEU A C 1
ATOM 801 O O . LEU A 1 96 ? 2.291 2.425 -0.573 1.00 88.88 96 LEU A O 1
ATOM 805 N N . ASP A 1 97 ? 0.081 2.097 -0.368 1.00 91.06 97 ASP A N 1
ATOM 806 C CA . ASP A 1 97 ? 0.207 0.705 0.075 1.00 91.06 97 ASP A CA 1
ATOM 807 C C . ASP A 1 97 ? 0.819 -0.204 -0.998 1.00 91.06 97 ASP A C 1
ATOM 809 O O . ASP A 1 97 ? 1.721 -0.994 -0.687 1.00 91.06 97 ASP A O 1
ATOM 813 N N . ASP A 1 98 ? 0.420 -0.035 -2.262 1.00 92.50 98 ASP A N 1
ATOM 814 C CA . ASP A 1 98 ? 1.045 -0.729 -3.395 1.00 92.50 98 ASP A CA 1
ATOM 815 C C . ASP A 1 98 ? 2.548 -0.395 -3.479 1.00 92.50 98 ASP A C 1
ATOM 817 O O . ASP A 1 98 ? 3.398 -1.289 -3.566 1.00 92.50 98 ASP A O 1
ATOM 821 N N . SER A 1 99 ? 2.897 0.894 -3.378 1.00 91.62 99 SER A N 1
ATOM 822 C CA . SER A 1 99 ? 4.290 1.362 -3.397 1.00 91.62 99 SER A CA 1
ATOM 823 C C . SER A 1 99 ? 5.118 0.783 -2.242 1.00 91.62 99 SER A C 1
ATOM 825 O O . SER A 1 99 ? 6.214 0.259 -2.457 1.00 91.62 99 SER A O 1
ATOM 827 N N . ILE A 1 100 ? 4.574 0.789 -1.021 1.00 91.12 100 ILE A N 1
ATOM 828 C CA . ILE A 1 100 ? 5.191 0.205 0.178 1.00 91.12 100 ILE A CA 1
ATOM 829 C C . ILE A 1 100 ? 5.455 -1.293 -0.015 1.00 91.12 100 ILE A C 1
ATOM 831 O O . ILE A 1 100 ? 6.526 -1.784 0.358 1.00 91.12 100 ILE A O 1
ATOM 835 N N . GLY A 1 101 ? 4.505 -2.030 -0.598 1.00 92.06 101 GLY A N 1
ATOM 836 C CA . GLY A 1 101 ? 4.669 -3.451 -0.909 1.00 92.06 101 GLY A CA 1
ATOM 837 C C . GLY A 1 101 ? 5.842 -3.711 -1.858 1.00 92.06 101 GLY A C 1
ATOM 838 O O . GLY A 1 101 ? 6.668 -4.592 -1.604 1.00 92.06 101 GLY A O 1
ATOM 839 N N . LEU A 1 102 ? 5.964 -2.903 -2.914 1.00 93.12 102 LEU A N 1
ATOM 840 C CA . LEU A 1 102 ? 7.054 -3.000 -3.889 1.00 93.12 102 LEU A CA 1
ATOM 841 C C . LEU A 1 102 ? 8.419 -2.673 -3.267 1.00 93.12 102 LEU A C 1
ATOM 843 O O . LEU A 1 102 ? 9.384 -3.402 -3.492 1.00 93.12 102 LEU A O 1
ATOM 847 N N . LEU A 1 103 ? 8.501 -1.634 -2.432 1.00 89.94 103 LEU A N 1
ATOM 848 C CA . LEU A 1 103 ? 9.740 -1.232 -1.753 1.00 89.94 103 LEU A CA 1
ATOM 849 C C . LEU A 1 103 ? 10.221 -2.279 -0.744 1.00 89.94 103 LEU A C 1
ATOM 851 O O . LEU A 1 103 ? 11.412 -2.588 -0.690 1.00 89.94 103 LEU A O 1
ATOM 855 N N . LYS A 1 104 ? 9.299 -2.891 0.009 1.00 93.62 104 LYS A N 1
ATOM 856 C CA . LYS A 1 104 ? 9.624 -4.034 0.878 1.00 93.62 104 LYS A CA 1
ATOM 857 C C . LYS A 1 104 ? 10.214 -5.187 0.073 1.00 93.62 104 LYS A C 1
ATOM 859 O O . LYS A 1 104 ? 11.215 -5.756 0.490 1.00 93.62 104 LYS A O 1
ATOM 864 N N . ARG A 1 105 ? 9.651 -5.480 -1.101 1.00 93.69 105 ARG A N 1
ATOM 865 C CA . ARG A 1 105 ? 10.171 -6.519 -1.995 1.00 93.69 105 ARG A CA 1
ATOM 866 C C . ARG A 1 105 ? 11.560 -6.183 -2.543 1.00 93.69 105 ARG A C 1
ATOM 868 O O . ARG A 1 105 ? 12.388 -7.080 -2.649 1.00 93.69 105 ARG A O 1
ATOM 875 N N . VAL A 1 106 ? 11.859 -4.915 -2.837 1.00 90.69 106 VAL A N 1
ATOM 876 C CA . VAL A 1 106 ? 13.233 -4.497 -3.181 1.00 90.69 106 VAL A CA 1
ATOM 877 C C . VAL A 1 106 ? 14.194 -4.808 -2.033 1.00 90.69 106 VAL A C 1
ATOM 879 O O . VAL A 1 106 ? 15.245 -5.390 -2.274 1.00 90.69 106 VAL A O 1
ATOM 882 N N . LEU A 1 107 ? 13.811 -4.508 -0.789 1.00 90.94 107 LEU A N 1
ATOM 883 C CA . LEU A 1 107 ? 14.627 -4.797 0.397 1.00 90.94 107 LEU A CA 1
ATOM 884 C C . LEU A 1 107 ? 14.751 -6.298 0.715 1.00 90.94 107 LEU A C 1
ATOM 886 O O . LEU A 1 107 ? 15.673 -6.707 1.422 1.00 90.94 107 LEU A O 1
ATOM 890 N N . GLU A 1 108 ? 13.843 -7.137 0.210 1.00 94.00 108 GLU A N 1
ATOM 891 C CA . GLU A 1 108 ? 13.987 -8.596 0.266 1.00 94.00 108 GLU A CA 1
ATOM 892 C C . GLU A 1 108 ? 15.104 -9.099 -0.658 1.00 94.00 108 GLU A C 1
ATOM 894 O O . GLU A 1 108 ? 15.809 -10.038 -0.277 1.00 94.00 108 GLU A O 1
ATOM 899 N N . PHE A 1 109 ? 15.277 -8.474 -1.830 1.00 88.38 109 PHE A N 1
ATOM 900 C CA . PHE A 1 109 ? 16.390 -8.745 -2.745 1.00 88.38 109 PHE A CA 1
ATOM 901 C C . PHE A 1 109 ? 17.693 -8.115 -2.232 1.00 88.38 109 PHE A C 1
ATOM 903 O O . PHE A 1 109 ? 18.673 -8.817 -1.992 1.00 88.38 109 PHE A O 1
ATOM 910 N N . ASP A 1 110 ? 17.670 -6.812 -1.954 1.00 92.75 110 ASP A N 1
ATOM 911 C CA . ASP A 1 110 ? 18.819 -6.035 -1.498 1.00 92.75 110 ASP A CA 1
ATOM 912 C C . ASP A 1 110 ? 18.503 -5.279 -0.199 1.00 92.75 110 ASP A C 1
ATOM 914 O O . ASP A 1 110 ? 17.962 -4.172 -0.191 1.00 92.75 110 ASP A O 1
ATOM 918 N N . LYS A 1 111 ? 18.889 -5.878 0.932 1.00 93.00 111 LYS A N 1
ATOM 919 C CA . LYS A 1 111 ? 18.661 -5.319 2.277 1.00 93.00 111 LYS A CA 1
ATOM 920 C C . LYS A 1 111 ? 19.421 -4.024 2.548 1.00 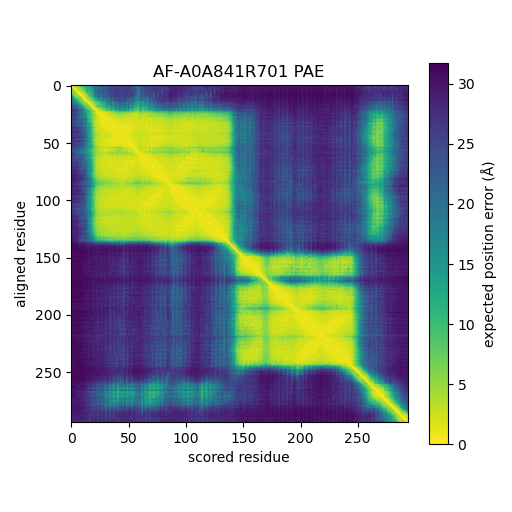93.00 111 LYS A C 1
ATOM 922 O O . LYS A 1 111 ? 19.058 -3.310 3.480 1.00 93.00 111 LYS A O 1
ATOM 927 N N . GLU A 1 112 ? 20.495 -3.757 1.806 1.00 91.31 112 GLU A N 1
ATOM 928 C CA . GLU A 1 112 ? 21.324 -2.559 1.973 1.00 91.31 112 GLU A CA 1
ATOM 929 C C . GLU A 1 112 ? 20.933 -1.453 0.982 1.00 91.31 112 GLU A C 1
ATOM 931 O O . GLU A 1 112 ? 21.585 -0.407 0.936 1.00 91.31 112 GLU A O 1
ATOM 936 N N . ASN A 1 113 ? 19.839 -1.642 0.233 1.00 86.25 113 ASN A N 1
ATOM 937 C CA . ASN A 1 113 ? 19.334 -0.664 -0.716 1.00 86.25 113 ASN A CA 1
ATOM 938 C C . ASN A 1 113 ? 18.801 0.586 0.003 1.00 86.25 113 ASN A C 1
ATOM 940 O O . ASN A 1 113 ? 17.636 0.675 0.399 1.00 86.25 113 ASN A O 1
ATOM 944 N N . THR A 1 114 ? 19.672 1.578 0.171 1.00 83.12 114 THR A N 1
ATOM 945 C CA . THR A 1 114 ? 19.353 2.824 0.877 1.00 83.12 114 THR A CA 1
ATOM 946 C C . THR A 1 114 ? 18.272 3.637 0.174 1.00 83.12 114 THR A C 1
ATOM 948 O O . THR A 1 114 ? 17.500 4.312 0.847 1.00 83.12 114 THR A O 1
ATOM 951 N N . ILE A 1 115 ? 18.169 3.540 -1.156 1.00 81.44 115 ILE A N 1
ATOM 952 C CA . ILE A 1 115 ? 17.107 4.193 -1.930 1.00 81.44 115 ILE A CA 1
ATOM 953 C C . ILE A 1 115 ? 15.755 3.602 -1.524 1.00 81.44 115 ILE A C 1
ATOM 955 O O . ILE A 1 115 ? 14.873 4.338 -1.096 1.00 81.44 115 ILE A O 1
ATOM 959 N N . ALA A 1 116 ? 15.603 2.277 -1.576 1.00 80.75 116 ALA A N 1
ATOM 960 C CA . ALA A 1 116 ? 14.356 1.622 -1.196 1.00 80.75 116 ALA A CA 1
ATOM 961 C C . ALA A 1 116 ? 13.986 1.869 0.275 1.00 80.75 116 ALA A C 1
ATOM 963 O O . ALA A 1 116 ? 12.819 2.111 0.574 1.00 80.75 116 ALA A O 1
ATOM 964 N N . ALA A 1 117 ? 14.969 1.855 1.181 1.00 81.50 117 ALA A N 1
ATOM 965 C CA . ALA A 1 117 ? 14.751 2.130 2.600 1.00 81.50 117 ALA A CA 1
ATOM 966 C C . ALA A 1 117 ? 14.249 3.563 2.849 1.00 81.50 117 ALA A C 1
ATOM 968 O O . ALA A 1 117 ? 13.244 3.744 3.534 1.00 81.50 117 ALA A O 1
ATOM 969 N N . ASN A 1 118 ? 14.898 4.567 2.250 1.00 79.00 118 ASN A N 1
ATOM 970 C CA . ASN A 1 118 ? 14.484 5.966 2.379 1.00 79.00 118 ASN A CA 1
ATOM 971 C C . ASN A 1 118 ? 13.093 6.187 1.768 1.00 79.00 118 ASN A C 1
ATOM 973 O O . ASN A 1 118 ? 12.235 6.827 2.368 1.00 79.00 118 ASN A O 1
ATOM 977 N N . ASN A 1 119 ? 12.845 5.616 0.588 1.00 80.88 119 ASN A N 1
ATOM 978 C CA . ASN A 1 119 ? 11.562 5.735 -0.100 1.00 80.88 119 ASN A CA 1
ATOM 979 C C . ASN A 1 119 ? 10.430 5.081 0.704 1.00 80.88 119 ASN A C 1
ATOM 981 O O . ASN A 1 119 ? 9.309 5.583 0.716 1.00 80.88 119 ASN A O 1
ATOM 985 N N . LEU A 1 120 ? 10.723 3.975 1.394 1.00 85.56 120 LEU A N 1
ATOM 986 C CA . LEU A 1 120 ? 9.770 3.286 2.259 1.00 85.56 120 LEU A CA 1
ATOM 987 C C . LEU A 1 120 ? 9.388 4.150 3.463 1.00 85.56 120 LEU A C 1
ATOM 989 O O . LEU A 1 120 ? 8.207 4.245 3.784 1.00 85.56 120 LEU A O 1
ATOM 993 N N . GLU A 1 121 ? 10.369 4.794 4.098 1.00 80.25 121 GLU A N 1
ATOM 994 C CA . GLU A 1 121 ? 10.139 5.726 5.207 1.00 80.25 121 GLU A CA 1
ATOM 995 C C . GLU A 1 121 ? 9.272 6.914 4.768 1.00 80.25 121 GLU A C 1
ATOM 997 O O . GLU A 1 121 ? 8.288 7.238 5.437 1.00 80.25 121 GLU A O 1
ATOM 1002 N N . VAL A 1 122 ? 9.574 7.503 3.605 1.00 80.12 122 VAL A N 1
ATOM 1003 C CA . VAL A 1 122 ? 8.779 8.595 3.024 1.00 80.12 122 VAL A CA 1
ATOM 1004 C C . VAL A 1 122 ? 7.351 8.136 2.732 1.00 80.12 122 VAL A C 1
ATOM 1006 O O . VAL A 1 122 ? 6.407 8.800 3.147 1.00 80.12 122 VAL A O 1
ATOM 1009 N N . ALA A 1 123 ? 7.169 6.988 2.073 1.00 82.62 123 ALA A N 1
ATOM 1010 C CA . ALA A 1 123 ? 5.842 6.476 1.734 1.00 82.62 123 ALA A CA 1
ATOM 1011 C C . ALA A 1 123 ? 5.003 6.144 2.981 1.00 82.62 123 ALA A C 1
ATOM 1013 O O . ALA A 1 123 ? 3.803 6.408 2.999 1.00 82.62 123 ALA A O 1
ATOM 1014 N N . MET A 1 124 ? 5.619 5.595 4.034 1.00 80.19 124 MET A N 1
ATOM 1015 C CA . MET A 1 124 ? 4.941 5.333 5.308 1.00 80.19 124 MET A CA 1
ATOM 1016 C C . MET A 1 124 ? 4.535 6.623 6.019 1.00 80.19 124 MET A C 1
ATOM 1018 O O . MET A 1 124 ? 3.401 6.717 6.483 1.00 80.19 124 MET A O 1
ATOM 1022 N N . THR A 1 125 ? 5.433 7.611 6.063 1.00 79.56 125 THR A N 1
ATOM 1023 C CA . THR A 1 125 ? 5.155 8.923 6.666 1.00 79.56 125 THR A CA 1
ATOM 1024 C C . THR A 1 125 ? 4.019 9.622 5.930 1.00 79.56 125 THR A C 1
ATOM 1026 O O . THR A 1 125 ? 3.043 10.025 6.550 1.00 79.56 125 THR A O 1
ATOM 1029 N N . LEU A 1 126 ? 4.089 9.682 4.599 1.00 81.88 126 LEU A N 1
ATOM 1030 C CA . LEU A 1 126 ? 3.062 10.324 3.784 1.00 81.88 126 LEU A CA 1
ATOM 1031 C C . LEU A 1 126 ? 1.709 9.610 3.898 1.00 81.88 126 LEU A C 1
ATOM 1033 O O . LEU A 1 126 ? 0.667 10.255 3.955 1.00 81.88 126 LEU A O 1
ATOM 1037 N N . LYS A 1 127 ? 1.714 8.273 3.990 1.00 86.31 127 LYS A N 1
ATOM 1038 C CA . LYS A 1 127 ? 0.495 7.500 4.248 1.00 86.31 127 LYS A CA 1
ATOM 1039 C C . LYS A 1 127 ? -0.124 7.892 5.588 1.00 86.31 127 LYS A C 1
ATOM 1041 O O . LYS A 1 127 ? -1.335 8.073 5.659 1.00 86.31 127 LYS A O 1
ATOM 1046 N N . GLU A 1 128 ? 0.681 7.986 6.643 1.00 83.12 128 GLU A N 1
ATOM 1047 C CA . GLU A 1 128 ? 0.213 8.415 7.961 1.00 83.12 128 GLU A CA 1
ATOM 1048 C C . GLU A 1 128 ? -0.343 9.842 7.916 1.00 83.12 128 GLU A C 1
ATOM 1050 O O . GLU A 1 128 ? -1.455 10.065 8.388 1.00 83.12 128 GLU A O 1
ATOM 1055 N N . GLU A 1 129 ? 0.365 10.772 7.274 1.00 82.56 129 GLU A N 1
ATOM 1056 C CA . GLU A 1 129 ? -0.082 12.154 7.083 1.00 82.56 129 GLU A CA 1
ATOM 1057 C C . GLU A 1 129 ? -1.412 12.230 6.330 1.00 82.56 129 GLU A C 1
ATOM 1059 O O . GLU A 1 129 ? -2.314 12.937 6.765 1.00 82.56 129 GLU A O 1
ATOM 1064 N N . TRP A 1 130 ? -1.587 11.483 5.239 1.00 85.62 130 TRP A N 1
ATOM 1065 C CA . TRP A 1 130 ? -2.843 11.477 4.485 1.00 85.62 130 TRP A CA 1
ATOM 1066 C C . TRP A 1 130 ? -3.979 10.754 5.207 1.00 85.62 130 TRP A C 1
ATOM 1068 O O . TRP A 1 130 ? -5.133 11.154 5.063 1.00 85.62 130 TRP A O 1
ATOM 1078 N N . MET A 1 131 ? -3.689 9.732 6.017 1.00 83.88 131 MET A N 1
ATOM 1079 C CA . MET A 1 131 ? -4.693 9.135 6.904 1.00 83.88 131 MET A CA 1
ATOM 1080 C C . MET A 1 131 ? -5.129 10.128 7.987 1.00 83.88 131 MET A C 1
ATOM 1082 O O . MET A 1 131 ? -6.328 10.310 8.181 1.00 83.88 131 MET A O 1
ATOM 1086 N N . GLN A 1 132 ? -4.190 10.837 8.616 1.00 80.50 132 GLN A N 1
ATOM 1087 C CA . GLN A 1 132 ? -4.504 11.906 9.568 1.00 80.50 132 GLN A CA 1
ATOM 1088 C C . GLN A 1 132 ? -5.254 13.050 8.886 1.00 80.50 132 GLN A C 1
ATOM 1090 O O . GLN A 1 132 ? -6.256 13.519 9.405 1.00 80.50 132 GLN A O 1
ATOM 1095 N N . GLN A 1 133 ? -4.854 13.459 7.683 1.00 77.44 133 GLN A N 1
ATOM 1096 C CA . GLN A 1 133 ? -5.561 14.472 6.905 1.00 77.44 133 GLN A CA 1
ATOM 1097 C C . GLN A 1 133 ? -6.975 14.012 6.542 1.00 77.44 133 GLN A C 1
ATOM 1099 O O . GLN A 1 133 ? -7.895 14.821 6.552 1.00 77.44 133 GLN A O 1
ATOM 1104 N N . LYS A 1 134 ? -7.181 12.725 6.251 1.00 76.06 134 LYS A N 1
ATOM 1105 C CA . LYS A 1 134 ? -8.512 12.147 6.022 1.00 76.06 134 LYS A CA 1
ATOM 1106 C C . LYS A 1 134 ? -9.373 12.198 7.289 1.00 76.06 134 LYS A C 1
ATOM 1108 O O . LYS A 1 134 ? -10.578 12.438 7.193 1.00 76.06 134 LYS A O 1
ATOM 1113 N N . GLU A 1 135 ? -8.769 12.011 8.460 1.00 73.44 135 GLU A N 1
ATOM 1114 C CA . GLU A 1 135 ? -9.423 12.191 9.762 1.00 73.44 135 GLU A CA 1
ATOM 1115 C C . GLU A 1 135 ? -9.712 13.680 10.052 1.00 73.44 135 GLU A C 1
ATOM 1117 O O . GLU A 1 135 ? -10.812 14.031 10.474 1.00 73.44 135 GLU A O 1
ATOM 1122 N N . GLU A 1 136 ? -8.773 14.581 9.750 1.00 72.88 136 GLU A N 1
ATOM 1123 C CA . GLU A 1 136 ? -8.866 16.029 9.979 1.00 72.88 136 GLU A CA 1
ATOM 1124 C C . GLU A 1 136 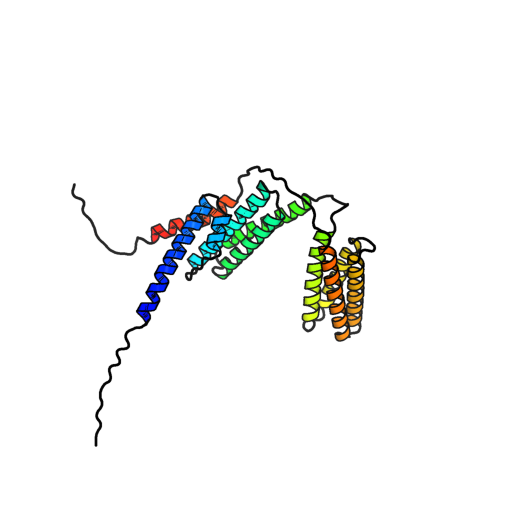? -9.736 16.778 8.963 1.00 72.88 136 GLU A C 1
ATOM 1126 O O . GLU A 1 136 ? -10.290 17.819 9.306 1.00 72.88 136 GLU A O 1
ATOM 1131 N N . GLN A 1 137 ? -9.871 16.290 7.725 1.00 60.06 137 GLN A N 1
ATOM 1132 C CA . GLN A 1 137 ? -10.839 16.782 6.733 1.00 60.06 137 GLN A CA 1
ATOM 1133 C C . GLN A 1 137 ? -12.267 16.330 7.067 1.00 60.06 137 GLN A C 1
ATOM 1135 O O . GLN A 1 137 ? -13.227 16.909 6.560 1.00 60.06 137 GLN A O 1
ATOM 1140 N N . ASN A 1 138 ? -12.412 15.394 8.009 1.00 52.72 138 ASN A N 1
ATOM 1141 C CA . ASN A 1 138 ? -13.674 15.014 8.630 1.00 52.72 138 ASN A CA 1
ATOM 1142 C C . ASN A 1 138 ? -13.698 15.323 10.143 1.00 52.72 138 ASN A C 1
ATOM 1144 O O . ASN A 1 138 ? -14.086 14.462 10.934 1.00 52.72 138 ASN A O 1
ATOM 1148 N N . PRO A 1 139 ? -13.359 16.545 10.611 1.00 43.56 139 PRO A N 1
ATOM 1149 C CA . PRO A 1 139 ? -13.172 16.783 12.037 1.00 43.56 139 PRO A CA 1
ATOM 1150 C C . PRO A 1 139 ? -14.501 16.943 12.791 1.00 43.56 139 PRO A C 1
ATOM 1152 O O . PRO A 1 139 ? -14.485 17.082 14.011 1.00 43.56 139 PRO A O 1
ATOM 1155 N N . SER A 1 140 ? -15.658 16.965 12.114 1.00 40.72 140 SER A N 1
ATOM 1156 C CA . SER A 1 140 ? -16.996 17.054 12.726 1.00 40.72 140 SER A CA 1
ATOM 1157 C C . SER A 1 140 ? -18.116 16.823 11.694 1.00 40.72 140 SER A C 1
ATOM 1159 O O . SER A 1 140 ? -18.674 17.773 11.145 1.00 40.72 140 SER A O 1
ATOM 1161 N N . GLN A 1 141 ? -18.482 15.565 11.463 1.00 37.22 141 GLN A N 1
ATOM 1162 C CA . GLN A 1 141 ? -19.837 15.156 11.061 1.00 37.22 141 GLN A CA 1
ATOM 1163 C C . GLN A 1 141 ? -20.196 13.888 11.863 1.00 37.22 141 GLN A C 1
ATOM 1165 O O . GLN A 1 141 ? -20.407 12.807 11.332 1.00 37.22 141 GLN A O 1
ATOM 1170 N N . ASP A 1 142 ? -20.233 13.960 13.194 1.00 36.75 142 ASP A N 1
ATOM 1171 C CA . ASP A 1 142 ? -21.505 14.142 13.913 1.00 36.75 142 ASP A CA 1
ATOM 1172 C C . ASP A 1 142 ? -22.681 14.512 12.986 1.00 36.75 142 ASP A C 1
ATOM 1174 O O . ASP A 1 142 ? -23.087 15.671 12.899 1.00 36.75 142 ASP A O 1
ATOM 1178 N N . SER A 1 143 ? -23.204 13.540 12.224 1.00 38.41 143 SER A N 1
ATOM 1179 C CA . SER A 1 143 ? -24.642 13.208 12.237 1.00 38.41 143 SER A CA 1
ATOM 1180 C C . SER A 1 143 ? -25.082 12.133 11.229 1.00 38.41 143 SER A C 1
ATOM 1182 O O . SER A 1 143 ? -26.131 11.562 11.498 1.00 38.41 143 SER A O 1
ATOM 1184 N N . GLN A 1 144 ? -24.406 11.825 10.101 1.00 37.50 144 GLN A N 1
ATOM 1185 C CA . GLN A 1 144 ? -25.035 10.958 9.063 1.00 37.50 144 GLN A CA 1
ATOM 1186 C C . GLN A 1 144 ? -24.124 10.095 8.144 1.00 37.50 144 GLN A C 1
ATOM 1188 O O . GLN A 1 144 ? -24.534 9.808 7.025 1.00 37.50 144 GLN A O 1
ATOM 1193 N N . GLN A 1 145 ? -22.950 9.595 8.564 1.00 42.12 145 GLN A N 1
ATOM 1194 C CA . GLN A 1 145 ? -22.297 8.506 7.792 1.00 42.12 145 GLN A CA 1
ATOM 1195 C C . GLN A 1 145 ? -21.565 7.454 8.663 1.00 42.12 145 GLN A C 1
ATOM 1197 O O . GLN A 1 145 ? -20.340 7.370 8.644 1.00 42.12 145 GLN A O 1
ATOM 1202 N N . PRO A 1 146 ? -22.289 6.646 9.466 1.00 49.34 146 PRO A N 1
ATOM 1203 C CA . PRO A 1 146 ? -21.685 5.666 10.377 1.00 49.34 146 PRO A CA 1
ATOM 1204 C C . PRO A 1 146 ? -21.235 4.365 9.683 1.00 49.34 146 PRO A C 1
ATOM 1206 O O . PRO A 1 146 ? -20.344 3.681 10.176 1.00 49.34 146 PRO A O 1
ATOM 1209 N N . GLU A 1 147 ? -21.830 4.000 8.546 1.00 48.56 147 GLU A N 1
ATOM 1210 C CA . GLU A 1 147 ? -21.819 2.604 8.083 1.00 48.56 147 GLU A CA 1
ATOM 1211 C C . GLU A 1 147 ? -20.467 2.109 7.539 1.00 48.56 147 GLU A C 1
ATOM 1213 O O . GLU A 1 147 ? -20.128 0.941 7.732 1.00 48.56 147 GLU A O 1
ATOM 1218 N N . GLN A 1 148 ? -19.653 2.965 6.907 1.00 54.09 148 GLN A N 1
ATOM 1219 C CA . GLN A 1 148 ? -18.422 2.507 6.245 1.00 54.09 148 GLN A CA 1
ATOM 1220 C C . GLN A 1 148 ? -17.247 2.313 7.219 1.00 54.09 148 GLN A C 1
ATOM 1222 O O . GLN A 1 148 ? -16.551 1.304 7.135 1.00 54.09 148 GLN A O 1
ATOM 1227 N N . THR A 1 149 ? -17.087 3.189 8.216 1.00 61.44 149 THR A N 1
ATOM 1228 C CA . THR A 1 149 ? -16.105 2.993 9.301 1.00 61.44 149 THR A CA 1
ATOM 1229 C C . THR A 1 149 ? -16.500 1.824 10.204 1.00 61.44 149 THR A C 1
ATOM 1231 O O . THR A 1 149 ? -15.651 1.026 10.594 1.00 61.44 149 THR A O 1
ATOM 1234 N N . GLN A 1 150 ? -17.800 1.668 10.485 1.00 65.81 150 GLN A N 1
ATOM 1235 C CA . GLN A 1 150 ? -18.297 0.537 11.270 1.00 65.81 150 GLN A CA 1
ATOM 1236 C C . GLN A 1 150 ? -18.038 -0.797 10.575 1.00 65.81 150 GLN A C 1
ATOM 1238 O O . GLN A 1 150 ? -17.755 -1.795 11.235 1.00 65.81 150 GLN A O 1
ATOM 1243 N N . LYS A 1 151 ? -18.119 -0.819 9.241 1.00 73.62 151 LYS A N 1
ATOM 1244 C CA . LYS A 1 151 ? -17.867 -2.013 8.439 1.00 73.62 151 LYS A CA 1
ATOM 1245 C C . LYS A 1 151 ? -16.405 -2.436 8.507 1.00 73.62 151 LYS A C 1
ATOM 1247 O O . LYS A 1 151 ? -16.135 -3.607 8.769 1.00 73.62 151 LYS A O 1
ATOM 1252 N N . ASP A 1 152 ? -15.486 -1.497 8.304 1.00 74.69 152 ASP A N 1
ATOM 1253 C CA . ASP A 1 152 ? -14.050 -1.780 8.330 1.00 74.69 152 ASP A CA 1
ATOM 1254 C C . ASP A 1 152 ? -13.598 -2.224 9.734 1.00 74.69 152 ASP A C 1
ATOM 1256 O O . ASP A 1 152 ? -12.805 -3.160 9.878 1.00 74.69 152 ASP A O 1
ATOM 1260 N N . GLU A 1 153 ? -14.161 -1.619 10.786 1.00 78.56 153 GLU A N 1
ATOM 1261 C CA . GLU A 1 153 ? -13.907 -2.022 12.171 1.00 78.56 153 GLU A CA 1
ATOM 1262 C C . GLU A 1 153 ? -14.513 -3.400 12.490 1.00 78.56 153 GLU A C 1
ATOM 1264 O O . GLU A 1 153 ? -13.818 -4.259 13.036 1.00 78.56 153 GLU A O 1
ATOM 1269 N N . ALA A 1 154 ? -15.755 -3.674 12.076 1.00 75.94 154 ALA A N 1
ATOM 1270 C CA . ALA A 1 154 ? -16.380 -4.989 12.233 1.00 75.94 154 ALA A CA 1
ATOM 1271 C C . ALA A 1 154 ? -15.601 -6.097 11.496 1.00 75.94 154 ALA A C 1
ATOM 1273 O O . ALA A 1 154 ? -15.442 -7.198 12.028 1.00 75.94 154 ALA A O 1
ATOM 1274 N N . GLU A 1 155 ? -15.072 -5.818 10.299 1.00 77.50 155 GLU A N 1
ATOM 1275 C CA . GLU A 1 155 ? -14.299 -6.787 9.513 1.00 77.50 155 GLU A CA 1
ATOM 1276 C C . GLU A 1 155 ? -12.932 -7.068 10.152 1.00 77.50 155 GLU A C 1
ATOM 1278 O O . GLU A 1 155 ? -12.466 -8.214 10.178 1.00 77.50 155 GLU A O 1
ATOM 1283 N N . LYS A 1 156 ? -12.298 -6.040 10.729 1.00 83.62 156 LYS A N 1
ATOM 1284 C CA . LYS A 1 156 ? -11.070 -6.202 11.512 1.00 83.62 156 LYS A CA 1
ATOM 1285 C C . LYS A 1 156 ? -11.313 -7.060 12.755 1.00 83.62 156 LYS A C 1
ATOM 1287 O O . LYS A 1 156 ? -10.574 -8.020 12.974 1.00 83.62 156 LYS A O 1
ATOM 1292 N N . LEU A 1 157 ? -12.370 -6.769 13.517 1.00 81.75 157 LEU A N 1
ATOM 1293 C CA . LEU A 1 157 ? -12.748 -7.547 14.701 1.00 81.75 157 LEU A CA 1
ATOM 1294 C C . LEU A 1 157 ? -13.060 -9.003 14.345 1.00 81.75 157 LEU A C 1
ATOM 1296 O O . LEU A 1 157 ? -12.635 -9.916 15.050 1.00 81.75 157 LEU A O 1
ATOM 1300 N N . GLN A 1 158 ? -13.739 -9.243 13.220 1.00 80.25 158 GLN A N 1
ATOM 1301 C CA . GLN A 1 158 ? -14.022 -10.593 12.735 1.00 80.25 158 GLN A CA 1
ATOM 1302 C C . GLN A 1 158 ? -12.732 -11.392 12.479 1.00 80.25 158 GLN A C 1
ATOM 1304 O O . GLN A 1 158 ? -12.638 -12.555 12.881 1.00 80.25 158 GLN A O 1
ATOM 1309 N N . LYS A 1 159 ? -11.737 -10.781 11.819 1.00 81.69 159 LYS A N 1
ATOM 1310 C CA . LYS A 1 159 ? -10.446 -11.426 11.523 1.00 81.69 159 LYS A CA 1
ATOM 1311 C C . LYS A 1 159 ? -9.649 -11.705 12.798 1.00 81.69 159 LYS A C 1
ATOM 1313 O O . LYS A 1 159 ? -9.145 -12.816 12.955 1.00 81.69 159 LYS A O 1
ATOM 1318 N N . GLU A 1 160 ? -9.586 -10.743 13.720 1.00 82.56 160 GLU A N 1
ATOM 1319 C CA . GLU A 1 160 ? -8.913 -10.907 15.018 1.00 82.56 160 GLU A CA 1
ATOM 1320 C C . GLU A 1 160 ? -9.574 -12.031 15.850 1.00 82.56 160 GLU A C 1
ATOM 1322 O O . GLU A 1 160 ? -8.879 -12.897 16.387 1.00 82.56 160 GLU A O 1
ATOM 1327 N N . GLN A 1 161 ? -10.911 -12.108 15.873 1.00 77.44 161 GLN A N 1
ATOM 1328 C CA . GLN A 1 161 ? -11.653 -13.153 16.590 1.00 77.44 161 GLN A CA 1
ATOM 1329 C C . GLN A 1 161 ? -11.426 -14.561 16.007 1.00 77.44 161 GLN A C 1
ATOM 1331 O O . GLN A 1 161 ? -11.288 -15.526 16.762 1.00 77.44 161 GLN A O 1
ATOM 1336 N N . GLN A 1 162 ? -11.367 -14.697 14.676 1.00 77.31 162 GLN A N 1
ATOM 1337 C CA . GLN A 1 162 ? -11.075 -15.979 14.017 1.00 77.31 162 GLN A CA 1
ATOM 1338 C C . GLN A 1 162 ? -9.649 -16.451 14.298 1.00 77.31 162 GLN A C 1
ATOM 1340 O O . GLN A 1 162 ? -9.442 -17.621 14.616 1.00 77.31 162 GLN A O 1
ATOM 1345 N N . GLN A 1 163 ? -8.678 -15.538 14.247 1.00 78.25 163 GLN A N 1
ATOM 1346 C CA . GLN A 1 163 ? -7.286 -15.864 14.538 1.00 78.25 163 GLN A CA 1
ATOM 1347 C C . GLN A 1 163 ? -7.117 -16.371 15.979 1.00 78.25 163 GLN A C 1
ATOM 1349 O O . GLN A 1 163 ? -6.454 -17.379 16.214 1.00 78.25 163 GLN A O 1
ATOM 1354 N N . MET A 1 164 ? -7.802 -15.746 16.937 1.00 72.94 164 MET A N 1
ATOM 1355 C CA . MET A 1 164 ? -7.805 -16.189 18.332 1.00 72.94 164 MET A CA 1
ATOM 1356 C C . MET A 1 164 ? -8.425 -17.577 18.546 1.00 72.94 164 MET A C 1
ATOM 1358 O O . MET A 1 164 ? -7.909 -18.361 19.344 1.00 72.94 164 MET A O 1
ATOM 1362 N N . ALA A 1 165 ? -9.506 -17.905 17.832 1.00 69.12 165 ALA A N 1
ATOM 1363 C CA . ALA A 1 165 ? -10.139 -19.223 17.921 1.00 69.12 165 ALA A CA 1
ATOM 1364 C C . ALA A 1 165 ? -9.239 -20.355 17.381 1.00 69.12 165 ALA A C 1
ATOM 1366 O O . ALA A 1 165 ? -9.391 -21.517 17.786 1.00 69.12 165 ALA A O 1
ATOM 1367 N N . ASP A 1 166 ? -8.301 -20.024 16.490 1.00 70.12 166 ASP A N 1
ATOM 1368 C CA . ASP A 1 166 ? -7.342 -20.957 15.896 1.00 70.12 166 ASP A CA 1
ATOM 1369 C C . ASP A 1 166 ? -6.026 -21.061 16.688 1.00 70.12 166 ASP A C 1
ATOM 1371 O O . ASP A 1 166 ? -5.461 -22.156 16.789 1.00 70.12 166 ASP A O 1
ATOM 1375 N N . ASP A 1 167 ? -5.586 -19.975 17.330 1.00 71.31 167 ASP A N 1
ATOM 1376 C CA . ASP A 1 167 ? -4.330 -19.898 18.095 1.00 71.31 167 ASP A CA 1
ATOM 1377 C C . ASP A 1 167 ? -4.413 -20.465 19.530 1.00 71.31 167 ASP A C 1
ATOM 1379 O O . ASP A 1 167 ? -3.405 -20.519 20.240 1.00 71.31 167 ASP A O 1
ATOM 1383 N N . ASN A 1 168 ? -5.573 -20.999 19.937 1.00 58.69 168 ASN A N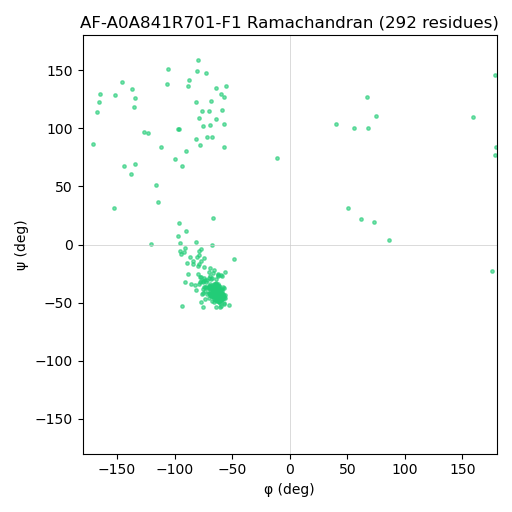 1
ATOM 1384 C CA . ASN A 1 168 ? -5.923 -21.446 21.299 1.00 58.69 168 ASN A CA 1
ATOM 1385 C C . ASN A 1 168 ? -5.136 -22.681 21.836 1.00 58.69 168 ASN A C 1
ATOM 1387 O O . ASN A 1 168 ? -5.587 -23.414 22.713 1.00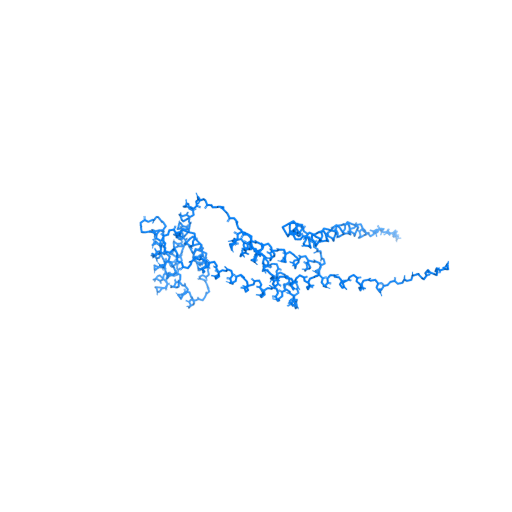 58.69 168 ASN A O 1
ATOM 1391 N N . ASN A 1 169 ? -3.948 -22.953 21.286 1.00 56.56 169 ASN A N 1
ATOM 1392 C CA . ASN A 1 169 ? -3.028 -24.019 21.690 1.00 56.56 169 ASN A CA 1
ATOM 1393 C C . ASN A 1 169 ? -1.646 -23.501 22.141 1.00 56.56 169 ASN A C 1
ATOM 1395 O O . ASN A 1 169 ? -0.775 -24.311 22.476 1.00 56.56 169 ASN A O 1
ATOM 1399 N N . LYS A 1 170 ? -1.407 -22.181 22.139 1.00 54.50 170 LYS A N 1
ATOM 1400 C CA . LYS A 1 170 ? -0.138 -21.577 22.573 1.00 54.50 170 LYS A CA 1
ATOM 1401 C C . LYS A 1 170 ? -0.395 -20.357 23.464 1.00 54.50 170 LYS A C 1
ATOM 1403 O O . LYS A 1 170 ? -0.945 -19.373 23.008 1.00 54.50 170 LYS A O 1
ATOM 1408 N N . GLU A 1 171 ? 0.070 -20.453 24.710 1.00 55.16 171 GLU A N 1
ATOM 1409 C CA . GLU A 1 171 ? 0.191 -19.368 25.704 1.00 55.16 171 GLU A CA 1
ATOM 1410 C C . GLU A 1 171 ? -1.124 -18.778 26.260 1.00 55.16 171 GLU A C 1
ATOM 1412 O O . GLU A 1 171 ? -1.764 -17.910 25.686 1.00 55.16 171 GLU A O 1
ATOM 1417 N N . SER A 1 172 ? -1.484 -19.234 27.467 1.00 56.47 172 SER A N 1
ATOM 1418 C CA . SER A 1 172 ? -2.723 -18.891 28.185 1.00 56.47 172 SER A CA 1
ATOM 1419 C C . SER A 1 172 ? -2.758 -17.485 28.804 1.00 56.47 172 SER A C 1
ATOM 1421 O O . SER A 1 172 ? -3.847 -17.026 29.131 1.00 56.47 172 SER A O 1
ATOM 1423 N N . GLU A 1 173 ? -1.618 -16.818 29.023 1.00 56.88 173 GLU A N 1
ATOM 1424 C CA . GLU A 1 173 ? -1.583 -15.538 29.762 1.00 56.88 173 GLU A CA 1
ATOM 1425 C C . GLU A 1 173 ? -1.858 -14.314 28.872 1.00 56.88 173 GLU A C 1
ATOM 1427 O O . GLU A 1 173 ? -2.545 -13.404 29.313 1.00 56.88 173 GLU A O 1
ATOM 1432 N N . ASN A 1 174 ? -1.433 -14.308 27.602 1.00 64.12 174 ASN A N 1
ATOM 1433 C CA . ASN A 1 174 ? -1.721 -13.193 26.679 1.00 64.12 174 ASN A CA 1
ATOM 1434 C C . ASN A 1 174 ? -3.135 -13.252 26.071 1.00 64.12 174 ASN A C 1
ATOM 1436 O O . ASN A 1 174 ? -3.572 -12.301 25.426 1.00 64.12 174 ASN A O 1
ATOM 1440 N N . HIS A 1 175 ? -3.846 -14.370 26.239 1.00 69.06 175 HIS A N 1
ATOM 1441 C CA . HIS A 1 175 ? -5.138 -14.588 25.589 1.00 69.06 175 HIS A CA 1
ATOM 1442 C C . HIS A 1 175 ? -6.288 -13.849 26.288 1.00 69.06 175 HIS A C 1
ATOM 1444 O O . HIS A 1 175 ? -7.191 -13.363 25.615 1.00 69.06 175 HIS A O 1
ATOM 1450 N N . GLN A 1 176 ? -6.236 -13.714 27.619 1.00 70.62 176 GLN A N 1
ATOM 1451 C CA . GLN A 1 176 ? -7.274 -13.015 28.387 1.00 70.62 176 GLN A CA 1
ATOM 1452 C C . GLN A 1 176 ? -7.273 -11.506 28.113 1.00 70.62 176 GLN A C 1
ATOM 1454 O O . GLN A 1 176 ? -8.333 -10.931 27.880 1.00 70.62 176 GLN A O 1
ATOM 1459 N N . ASP A 1 177 ? -6.093 -10.881 28.057 1.00 75.50 177 ASP A N 1
ATOM 1460 C CA . ASP A 1 177 ? -5.971 -9.444 27.775 1.00 75.50 177 ASP A CA 1
ATOM 1461 C C . ASP A 1 177 ? -6.431 -9.101 26.347 1.00 75.50 177 ASP A C 1
ATOM 1463 O O . ASP A 1 177 ? -7.134 -8.112 26.140 1.00 75.50 177 ASP A O 1
ATOM 1467 N N . ALA A 1 178 ? -6.092 -9.948 25.368 1.00 77.62 178 ALA A N 1
ATOM 1468 C CA . ALA A 1 178 ? -6.524 -9.779 23.980 1.00 77.62 178 ALA A CA 1
ATOM 1469 C C . ALA A 1 178 ? -8.047 -9.936 23.815 1.00 77.62 178 ALA A C 1
ATOM 1471 O O . ALA A 1 178 ? -8.666 -9.220 23.026 1.00 77.62 178 ALA A O 1
ATOM 1472 N N . GLN A 1 179 ? -8.662 -10.849 24.571 1.00 78.69 179 GLN A N 1
ATOM 1473 C CA . GLN A 1 179 ? -10.102 -11.087 24.516 1.00 78.69 179 GLN A CA 1
ATOM 1474 C C . GLN A 1 179 ? -10.901 -9.936 25.143 1.00 78.69 179 GLN A C 1
ATOM 1476 O O . GLN A 1 179 ? -11.848 -9.449 24.526 1.00 78.69 179 GLN A O 1
ATOM 1481 N N . GLU A 1 180 ? -10.440 -9.417 26.282 1.00 81.19 180 GLU A N 1
ATOM 1482 C CA . GLU A 1 180 ? -11.024 -8.240 26.934 1.00 81.19 180 GLU A CA 1
ATOM 1483 C C . GLU A 1 180 ? -10.878 -6.974 26.063 1.00 81.19 180 GLU A C 1
ATOM 1485 O O . GLU A 1 180 ? -11.771 -6.123 26.021 1.00 81.19 180 GLU A O 1
ATOM 1490 N N . GLU A 1 181 ? -9.764 -6.826 25.334 1.00 82.62 181 GLU A N 1
ATOM 1491 C CA . GLU A 1 181 ? -9.589 -5.728 24.377 1.00 82.62 181 GLU A CA 1
ATOM 1492 C C . GLU A 1 181 ? -10.566 -5.838 23.196 1.00 82.62 181 GLU A C 1
ATOM 1494 O O . GLU A 1 181 ? -11.184 -4.843 22.804 1.00 82.62 181 GLU A O 1
ATOM 1499 N N . LEU A 1 182 ? -10.769 -7.046 22.665 1.00 82.12 182 LEU A N 1
ATOM 1500 C CA . LEU A 1 182 ? -11.737 -7.304 21.599 1.00 82.12 182 LEU A CA 1
ATOM 1501 C C . LEU A 1 182 ? -13.178 -7.063 22.038 1.00 82.12 182 LEU A C 1
ATOM 1503 O O . LEU A 1 182 ? -13.945 -6.453 21.287 1.00 82.12 182 LEU A O 1
ATOM 1507 N N . ARG A 1 183 ? -13.533 -7.461 23.263 1.00 85.75 183 ARG A N 1
ATOM 1508 C CA . ARG A 1 183 ? -14.843 -7.176 23.852 1.00 85.75 183 ARG A CA 1
ATOM 1509 C C . ARG A 1 183 ? -15.089 -5.674 23.939 1.00 85.75 183 ARG A C 1
ATOM 1511 O O . ARG A 1 183 ? -16.116 -5.197 23.464 1.00 85.75 183 ARG A O 1
ATOM 1518 N N . LYS A 1 184 ? -14.114 -4.903 24.433 1.00 84.88 184 LYS A N 1
ATOM 1519 C CA . LYS A 1 184 ? -14.208 -3.433 24.513 1.00 84.88 184 LYS A CA 1
ATOM 1520 C C . LYS A 1 184 ? -14.367 -2.768 23.155 1.00 84.88 184 LYS A C 1
ATOM 1522 O O . LYS A 1 184 ? -15.172 -1.851 23.025 1.00 84.88 184 LYS A O 1
ATOM 1527 N N . ARG A 1 185 ? -13.616 -3.208 22.142 1.00 82.75 185 ARG A N 1
ATOM 1528 C CA . ARG A 1 185 ? -13.753 -2.674 20.777 1.00 82.75 185 ARG A CA 1
ATOM 1529 C C . ARG A 1 185 ? -15.116 -3.026 20.175 1.00 82.75 185 ARG A C 1
ATOM 1531 O O . ARG A 1 185 ? -15.748 -2.171 19.566 1.00 82.75 185 ARG A O 1
ATOM 1538 N N . THR A 1 186 ? -15.617 -4.237 20.421 1.00 80.50 186 THR A N 1
ATOM 1539 C CA . THR A 1 186 ? -16.952 -4.665 19.970 1.00 80.50 186 THR A CA 1
ATOM 1540 C C . THR A 1 186 ? -18.069 -3.889 20.684 1.00 80.50 186 THR A C 1
ATOM 1542 O O . THR A 1 186 ? -19.031 -3.466 20.045 1.00 80.50 186 THR A O 1
ATOM 1545 N N . GLU A 1 187 ? -17.937 -3.627 21.989 1.00 81.88 187 GLU A N 1
ATOM 1546 C CA . GLU A 1 187 ? -18.849 -2.758 22.750 1.00 81.88 187 GLU A CA 1
ATOM 1547 C C . GLU A 1 187 ? -18.828 -1.318 22.243 1.00 81.88 187 GLU A C 1
ATOM 1549 O O . GLU A 1 187 ? -19.888 -0.721 22.058 1.00 81.88 187 GLU A O 1
ATOM 1554 N N . ASN A 1 188 ? -17.639 -0.785 21.958 1.00 81.06 188 ASN A N 1
ATOM 1555 C CA . ASN A 1 188 ? -17.490 0.545 21.387 1.00 81.06 188 ASN A CA 1
ATOM 1556 C C . ASN A 1 188 ? -18.213 0.638 20.035 1.00 81.06 188 ASN A C 1
ATOM 1558 O O . ASN A 1 188 ? -19.025 1.536 19.819 1.00 81.06 188 ASN A O 1
ATOM 1562 N N . LEU A 1 189 ? -18.003 -0.343 19.158 1.00 81.06 189 LEU A N 1
ATOM 1563 C CA . LEU A 1 189 ? -18.664 -0.408 17.860 1.00 81.06 189 LEU A CA 1
ATOM 1564 C C . LEU A 1 189 ? -20.195 -0.522 17.993 1.00 81.06 189 LEU A C 1
ATOM 1566 O O . LEU A 1 189 ? -20.944 0.181 17.309 1.00 81.06 189 LEU A O 1
ATOM 1570 N N . LYS A 1 190 ? -20.674 -1.351 18.930 1.00 86.69 190 LYS A N 1
ATOM 1571 C CA . LYS A 1 190 ? -22.101 -1.490 19.267 1.00 86.69 190 LYS A CA 1
ATOM 1572 C C . LYS A 1 190 ? -22.711 -0.156 19.688 1.00 86.69 190 LYS A C 1
ATOM 1574 O O . LYS A 1 190 ? -23.818 0.167 19.258 1.00 86.69 190 LYS A O 1
ATOM 1579 N N . ASP A 1 191 ? -22.016 0.612 20.520 1.00 79.56 191 ASP A N 1
ATOM 1580 C CA . ASP A 1 191 ? -22.520 1.882 21.044 1.00 79.56 191 ASP A CA 1
ATOM 1581 C C . ASP A 1 191 ? -22.661 2.952 19.957 1.00 79.56 191 ASP A C 1
ATOM 1583 O O . ASP A 1 191 ? -23.589 3.761 20.027 1.00 79.56 191 ASP A O 1
ATOM 1587 N N . HIS A 1 192 ? -21.833 2.880 18.914 1.00 76.50 192 HIS A N 1
ATOM 1588 C CA . HIS A 1 192 ? -21.880 3.775 17.757 1.00 76.50 192 HIS A CA 1
ATOM 1589 C C . HIS A 1 192 ? -22.855 3.319 16.655 1.00 76.50 192 HIS A C 1
ATOM 1591 O O . HIS A 1 192 ? -23.151 4.093 15.746 1.00 76.50 192 HIS A O 1
ATOM 1597 N N . THR A 1 193 ? -23.392 2.098 16.729 1.00 78.38 193 THR A N 1
ATOM 1598 C CA . THR A 1 193 ? -24.330 1.550 15.732 1.00 78.38 193 THR A CA 1
ATOM 1599 C C . THR A 1 193 ? -25.782 1.923 16.062 1.00 78.38 193 THR A C 1
ATOM 1601 O O . THR A 1 193 ? -26.180 1.921 17.233 1.00 78.38 193 THR A O 1
ATOM 1604 N N . GLU A 1 194 ? -26.606 2.227 15.048 1.00 79.62 194 GLU A N 1
ATOM 1605 C CA . GLU A 1 194 ? -27.986 2.709 15.234 1.00 79.62 194 GLU A CA 1
ATOM 1606 C C . GLU A 1 194 ? -28.833 1.757 16.101 1.00 79.62 194 GLU A C 1
ATOM 1608 O O . GLU A 1 194 ? -28.797 0.530 15.967 1.00 79.62 194 GLU A O 1
ATOM 1613 N N . GLN A 1 195 ? -29.609 2.324 17.027 1.00 75.31 195 GLN A N 1
ATOM 1614 C CA . GLN A 1 195 ? -30.407 1.555 17.976 1.00 75.31 195 GLN A CA 1
ATOM 1615 C C . GLN A 1 195 ? -31.562 0.818 17.276 1.00 75.31 195 GLN A C 1
ATOM 1617 O O . GLN A 1 195 ? -32.417 1.438 16.654 1.00 75.31 195 GLN A O 1
ATOM 1622 N N . GLY A 1 196 ? -31.625 -0.509 17.428 1.00 77.00 196 GLY A N 1
ATOM 1623 C CA . GLY A 1 196 ? -32.651 -1.350 16.792 1.00 77.00 196 GLY A CA 1
ATOM 1624 C C . GLY A 1 196 ? -32.318 -1.804 15.366 1.00 77.00 196 GLY A C 1
ATOM 1625 O O . GLY A 1 196 ? -33.143 -2.475 14.747 1.00 77.00 196 GLY A O 1
ATOM 1626 N N . SER A 1 197 ? -31.126 -1.472 14.867 1.00 83.69 197 SER A N 1
ATOM 1627 C CA . SER A 1 197 ? -30.599 -1.968 13.597 1.00 83.69 197 SER A CA 1
ATOM 1628 C C . SER A 1 197 ? -30.187 -3.456 13.693 1.00 83.69 197 SER A C 1
ATOM 1630 O O . SER A 1 197 ? -29.772 -3.916 14.770 1.00 83.69 197 SER A O 1
ATOM 1632 N N . PRO A 1 198 ? -30.319 -4.251 12.612 1.00 82.00 198 PRO A N 1
ATOM 1633 C CA . PRO A 1 198 ? -29.872 -5.650 12.590 1.00 82.00 198 PRO A CA 1
ATOM 1634 C C . PRO A 1 198 ? -28.352 -5.797 12.800 1.00 82.00 198 PRO A C 1
ATOM 1636 O O . PRO A 1 198 ? -27.890 -6.810 13.332 1.00 82.00 198 PRO A O 1
ATOM 1639 N N . GLU A 1 199 ? -27.574 -4.779 12.438 1.00 85.88 199 GLU A N 1
ATOM 1640 C CA . GLU A 1 199 ? -26.148 -4.612 12.719 1.00 85.88 199 GLU A CA 1
ATOM 1641 C C . GLU A 1 199 ? -25.905 -4.576 14.230 1.00 85.88 199 GLU A C 1
ATOM 1643 O O . GLU A 1 199 ? -25.149 -5.395 14.755 1.00 85.88 199 GLU A O 1
ATOM 1648 N N . ARG A 1 200 ? -26.603 -3.690 14.956 1.00 88.44 200 ARG A N 1
ATOM 1649 C CA . ARG A 1 200 ? -26.449 -3.553 16.411 1.00 88.44 200 ARG A CA 1
ATOM 1650 C C . ARG A 1 200 ? -26.853 -4.824 17.146 1.00 88.44 200 ARG A C 1
ATOM 1652 O O . ARG A 1 200 ? -26.177 -5.202 18.096 1.00 88.44 200 ARG A O 1
ATOM 1659 N N . GLN A 1 201 ? -27.914 -5.498 16.701 1.00 88.50 201 GLN A N 1
ATOM 1660 C CA . GLN A 1 201 ? -28.316 -6.785 17.275 1.00 88.50 201 GLN A CA 1
ATOM 1661 C C . GLN A 1 201 ? -27.233 -7.855 17.070 1.00 88.50 201 GLN A C 1
ATOM 1663 O O . GLN A 1 201 ? -26.981 -8.666 17.959 1.00 88.50 201 GLN A O 1
ATOM 1668 N N . SER A 1 202 ? -26.572 -7.846 15.912 1.00 89.06 202 SER A N 1
ATOM 1669 C CA . SER A 1 202 ? -25.460 -8.755 15.630 1.00 89.06 202 SER A CA 1
ATOM 1670 C C . SER A 1 202 ? -24.250 -8.436 16.519 1.00 89.06 202 SER A C 1
ATOM 1672 O O . SER A 1 202 ? -23.679 -9.343 17.113 1.00 89.06 202 SER A O 1
ATOM 1674 N N . LEU A 1 203 ? -23.917 -7.157 16.714 1.00 87.44 203 LEU A N 1
ATOM 1675 C CA . LEU A 1 203 ? -22.848 -6.735 17.629 1.00 87.44 203 LEU A CA 1
ATOM 1676 C C . LEU A 1 203 ? -23.159 -7.050 19.102 1.00 87.44 203 LEU A C 1
ATOM 1678 O O . LEU A 1 203 ? -22.265 -7.448 19.840 1.00 87.44 203 LEU A O 1
ATOM 1682 N N . GLU A 1 204 ? -24.413 -6.924 19.537 1.00 91.56 204 GLU A N 1
ATOM 1683 C CA . GLU A 1 204 ? -24.845 -7.299 20.892 1.00 91.56 204 GLU A CA 1
ATOM 1684 C C . GLU A 1 204 ? -24.657 -8.802 21.145 1.00 91.56 204 GLU A C 1
ATOM 1686 O O . GLU A 1 204 ? -24.034 -9.182 22.134 1.00 91.56 204 GLU A O 1
ATOM 1691 N N . ASN A 1 205 ? -25.073 -9.651 20.200 1.00 92.62 205 ASN A N 1
ATOM 1692 C CA . ASN A 1 205 ? -24.846 -11.095 20.298 1.00 92.62 205 ASN A CA 1
ATOM 1693 C C . ASN A 1 205 ? -23.347 -11.459 20.269 1.00 92.62 205 ASN A C 1
ATOM 1695 O O . ASN A 1 205 ? -22.938 -12.426 20.913 1.00 92.62 205 ASN A O 1
ATOM 1699 N N . ALA A 1 206 ? -22.522 -10.700 19.535 1.00 89.75 206 ALA A N 1
ATOM 1700 C CA . ALA A 1 206 ? -21.073 -10.894 19.517 1.00 89.75 206 ALA A CA 1
ATOM 1701 C C . ALA A 1 206 ? -20.435 -10.603 20.886 1.00 89.75 206 ALA A C 1
ATOM 1703 O O . ALA A 1 206 ? -19.619 -11.403 21.345 1.00 89.75 206 ALA A O 1
ATOM 1704 N N . VAL A 1 207 ? -20.843 -9.517 21.557 1.00 91.12 207 VAL A N 1
ATOM 1705 C CA . VAL A 1 207 ? -20.380 -9.182 22.918 1.00 91.12 207 VAL A CA 1
ATOM 1706 C C . VAL A 1 207 ? -20.805 -10.256 23.921 1.00 91.12 207 VAL A C 1
ATOM 1708 O O . VAL A 1 207 ? -19.965 -10.736 24.679 1.00 91.12 207 VAL A O 1
ATOM 1711 N N . ASP A 1 208 ? -22.066 -10.695 23.884 1.00 93.00 208 ASP A N 1
ATOM 1712 C CA . ASP A 1 208 ? -22.570 -11.749 24.777 1.00 93.00 208 ASP A CA 1
ATOM 1713 C C . ASP A 1 208 ? -21.793 -13.067 24.609 1.00 93.00 208 ASP A C 1
ATOM 1715 O O . ASP A 1 208 ? -21.519 -13.779 25.578 1.00 93.00 208 ASP A O 1
ATOM 1719 N N . ALA A 1 209 ? -21.436 -13.417 23.370 1.00 89.25 209 ALA A N 1
ATOM 1720 C CA . ALA A 1 209 ? -20.627 -14.595 23.077 1.00 89.25 209 ALA A CA 1
ATOM 1721 C C . ALA A 1 209 ? -19.164 -14.421 23.535 1.00 89.25 209 ALA A C 1
ATOM 1723 O O . ALA A 1 209 ? -18.573 -15.364 24.062 1.00 89.25 209 ALA A O 1
ATOM 1724 N N . GLN A 1 210 ? -18.582 -13.223 23.411 1.00 88.62 210 GLN A N 1
ATOM 1725 C CA . GLN A 1 210 ? -17.245 -12.917 23.941 1.00 88.62 210 GLN A CA 1
ATOM 1726 C C . GLN A 1 210 ? -17.197 -13.019 25.473 1.00 88.62 210 GLN A C 1
ATOM 1728 O O . GLN A 1 210 ? -16.286 -13.662 25.995 1.00 88.62 210 GLN A O 1
ATOM 1733 N N . GLU A 1 211 ? -18.199 -12.490 26.183 1.00 92.56 211 GLU A N 1
ATOM 1734 C CA . GLU A 1 211 ? -18.306 -12.576 27.649 1.00 92.56 211 GLU A CA 1
ATOM 1735 C C . GLU A 1 211 ? -18.444 -14.035 28.119 1.00 92.56 211 GLU A C 1
ATOM 1737 O O . GLU A 1 211 ? -17.740 -14.486 29.025 1.00 92.56 211 GLU A O 1
ATOM 1742 N N . LYS A 1 212 ? -19.285 -14.837 27.451 1.00 92.31 212 LYS A N 1
ATOM 1743 C CA . LYS A 1 212 ? -19.398 -16.278 27.746 1.00 92.31 212 LYS A CA 1
ATOM 1744 C C . LYS A 1 212 ? -18.107 -17.036 27.453 1.00 92.31 212 LYS A C 1
ATOM 1746 O O . LYS A 1 212 ? -17.788 -17.993 28.161 1.00 92.31 212 LYS A O 1
ATOM 1751 N N . ALA A 1 213 ? -17.369 -16.642 26.416 1.00 86.88 213 ALA A N 1
ATOM 1752 C CA . ALA A 1 213 ? -16.070 -17.223 26.122 1.00 86.88 213 ALA A CA 1
ATOM 1753 C C . ALA A 1 213 ? -15.042 -16.897 27.219 1.00 86.88 213 ALA A C 1
ATOM 1755 O O . ALA A 1 213 ? -14.281 -17.784 27.600 1.00 86.88 213 ALA A O 1
ATOM 1756 N N . GLU A 1 214 ? -15.035 -15.672 27.753 1.00 87.12 214 GLU A N 1
ATOM 1757 C CA . GLU A 1 214 ? -14.179 -15.268 28.881 1.00 87.12 214 GLU A CA 1
ATOM 1758 C C . GLU A 1 214 ? -14.520 -16.073 30.137 1.00 87.12 214 GLU A C 1
ATOM 1760 O O . GLU A 1 214 ? -13.637 -16.703 30.721 1.00 87.12 214 GLU A O 1
ATOM 1765 N N . GLN A 1 215 ? -15.808 -16.166 30.486 1.00 90.75 215 GLN A N 1
ATOM 1766 C CA . GLN A 1 215 ? -16.260 -16.965 31.625 1.00 90.75 215 GLN A CA 1
ATOM 1767 C C . GLN A 1 215 ? -15.856 -18.442 31.475 1.00 90.75 215 GLN A C 1
ATOM 1769 O O . GLN A 1 215 ? -15.376 -19.067 32.422 1.00 90.75 215 GLN A O 1
ATOM 1774 N N . ALA A 1 216 ? -15.994 -19.012 30.275 1.00 87.69 216 ALA A N 1
ATOM 1775 C CA . ALA A 1 216 ? -15.574 -20.384 30.014 1.00 87.69 216 ALA A CA 1
ATOM 1776 C C . ALA A 1 216 ? -14.053 -20.576 30.160 1.00 87.69 216 ALA A C 1
ATOM 1778 O O . ALA A 1 216 ? -13.624 -21.639 30.614 1.00 87.69 216 ALA A O 1
ATOM 1779 N N . LEU A 1 217 ? -13.232 -19.576 29.817 1.00 84.75 217 LEU A N 1
ATOM 1780 C CA . LEU A 1 217 ? -11.786 -19.611 30.066 1.00 84.75 217 LEU A CA 1
ATOM 1781 C C . LEU A 1 217 ? -11.459 -19.523 31.560 1.00 84.75 217 LEU A C 1
ATOM 1783 O O . LEU A 1 217 ? -10.617 -20.290 32.028 1.00 84.75 217 LEU A O 1
ATOM 1787 N N . GLU A 1 218 ? -12.141 -18.660 32.318 1.00 87.00 218 GLU A N 1
ATOM 1788 C CA . GLU A 1 218 ? -11.982 -18.562 33.777 1.00 87.00 218 GLU A CA 1
ATOM 1789 C C . GLU A 1 218 ? -12.350 -19.871 34.492 1.00 87.00 218 GLU A C 1
ATOM 1791 O O . GLU A 1 218 ? -11.693 -20.280 35.452 1.00 87.00 218 GLU A O 1
ATOM 1796 N N . GLU A 1 219 ? -13.362 -20.575 33.984 1.00 90.50 219 GLU A N 1
ATOM 1797 C CA . GLU A 1 219 ? -13.777 -21.897 34.462 1.00 90.50 219 GLU A CA 1
ATOM 1798 C C . GLU A 1 219 ? -12.853 -23.037 33.978 1.00 90.50 219 GLU A C 1
ATOM 1800 O O . GLU A 1 219 ? -13.029 -24.195 34.371 1.00 90.50 219 GLU A O 1
ATOM 1805 N N . GLY A 1 220 ? -11.852 -22.738 33.140 1.00 86.81 220 GLY A N 1
ATOM 1806 C CA . GLY A 1 220 ? -10.914 -23.713 32.577 1.00 86.81 220 GLY A CA 1
ATOM 1807 C C . GLY A 1 220 ? -11.522 -24.619 31.498 1.00 86.81 220 GLY A C 1
ATOM 1808 O O . GLY A 1 220 ? -10.986 -25.692 31.210 1.00 86.81 220 GLY A O 1
ATOM 1809 N N . ASN A 1 221 ? -12.645 -24.219 30.900 1.00 89.12 221 ASN A N 1
ATOM 1810 C CA . ASN A 1 221 ? -13.363 -24.954 29.865 1.00 89.12 221 ASN A CA 1
ATOM 1811 C C . ASN A 1 221 ? -13.055 -24.406 28.461 1.00 89.12 221 ASN A C 1
ATOM 1813 O O . ASN A 1 221 ? -13.890 -23.785 27.803 1.00 89.12 221 ASN A O 1
ATOM 1817 N N . SER A 1 222 ? -11.851 -24.697 27.964 1.00 84.75 222 SER A N 1
ATOM 1818 C CA . SER A 1 222 ? -11.374 -24.222 26.655 1.00 84.75 222 SER A CA 1
ATOM 1819 C C . SER A 1 222 ? -12.250 -24.663 25.472 1.00 84.75 222 SER A C 1
ATOM 1821 O O . SER A 1 222 ? -12.292 -2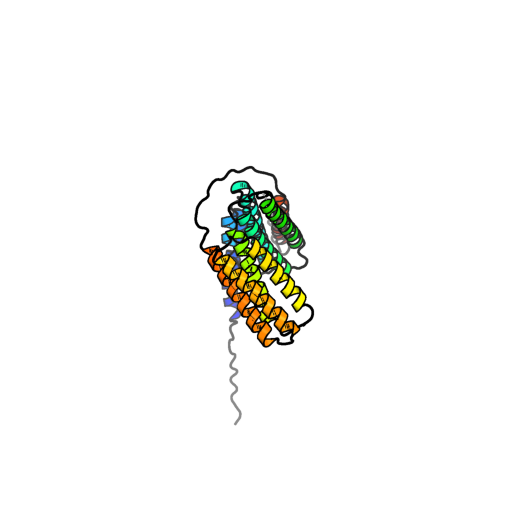3.985 24.450 1.00 84.75 222 SER A O 1
ATOM 1823 N N . ALA A 1 223 ? -12.964 -25.791 25.590 1.00 84.81 223 ALA A N 1
ATOM 1824 C CA . ALA A 1 223 ? -13.871 -26.261 24.543 1.00 84.81 223 ALA A CA 1
ATOM 1825 C C . ALA A 1 223 ? -15.108 -25.358 24.418 1.00 84.81 223 ALA A C 1
ATOM 1827 O O . ALA A 1 223 ? -15.451 -24.958 23.307 1.00 84.81 223 ALA A O 1
ATOM 1828 N N . ALA A 1 224 ? -15.725 -24.998 25.549 1.00 88.56 224 ALA A N 1
ATOM 1829 C CA . ALA A 1 224 ? -16.836 -24.050 25.571 1.00 88.56 224 ALA A CA 1
ATOM 1830 C C . ALA A 1 224 ? -16.378 -22.638 25.182 1.00 88.56 224 ALA A C 1
ATOM 1832 O O . ALA A 1 224 ? -17.065 -21.972 24.416 1.00 88.56 224 ALA A O 1
ATOM 1833 N N . ALA A 1 225 ? -15.187 -22.212 25.619 1.00 84.25 225 ALA A N 1
ATOM 1834 C CA . ALA A 1 225 ? -14.621 -20.928 25.211 1.00 84.25 225 ALA A CA 1
ATOM 1835 C C . ALA A 1 225 ? -14.472 -20.829 23.688 1.00 84.25 225 ALA A C 1
ATOM 1837 O O . ALA A 1 225 ? -14.911 -19.856 23.085 1.00 84.25 225 ALA A O 1
ATOM 1838 N N . ARG A 1 226 ? -13.931 -21.869 23.042 1.00 84.50 226 ARG A N 1
ATOM 1839 C CA . ARG A 1 226 ? -13.777 -21.900 21.582 1.00 84.50 226 ARG A CA 1
ATOM 1840 C C . ARG A 1 226 ? -15.117 -21.909 20.844 1.00 84.50 226 ARG A C 1
ATOM 1842 O O . ARG A 1 226 ? -15.242 -21.277 19.799 1.00 84.50 226 ARG A O 1
ATOM 1849 N N . GLU A 1 227 ? -16.109 -22.632 21.358 1.00 88.81 227 GLU A N 1
ATOM 1850 C CA . GLU A 1 227 ? -17.466 -22.621 20.801 1.00 88.81 227 GLU A CA 1
ATOM 1851 C C . GLU A 1 227 ? -18.053 -21.204 20.817 1.00 88.81 227 GLU A C 1
ATOM 1853 O O . GLU A 1 227 ? -18.517 -20.724 19.786 1.00 88.81 227 GLU A O 1
ATOM 1858 N N . GLN A 1 228 ? -17.918 -20.505 21.944 1.00 91.31 228 GLN A N 1
ATOM 1859 C CA . GLN A 1 228 ? -18.389 -19.132 22.109 1.00 91.31 228 GLN A CA 1
ATOM 1860 C C . GLN A 1 228 ? -17.572 -18.114 21.283 1.00 91.31 228 GLN A C 1
ATOM 1862 O O . GLN A 1 228 ? -18.144 -17.204 20.691 1.00 91.31 228 GLN A O 1
ATOM 1867 N N . GLN A 1 229 ? -16.257 -18.303 21.119 1.00 85.31 229 GLN A N 1
ATOM 1868 C CA . GLN A 1 229 ? -15.430 -17.484 20.216 1.00 85.31 229 GLN A CA 1
ATOM 1869 C C . GLN A 1 229 ? -15.858 -17.629 18.742 1.00 85.31 229 GLN A C 1
ATOM 1871 O O . GLN A 1 229 ? -15.865 -16.646 17.999 1.00 85.31 229 GLN A O 1
ATOM 1876 N N . ASN A 1 230 ? -16.238 -18.837 18.312 1.00 85.88 230 ASN A N 1
ATOM 1877 C CA . ASN A 1 230 ? -16.762 -19.067 16.963 1.00 85.88 230 ASN A CA 1
ATOM 1878 C C . ASN A 1 230 ? -18.143 -18.428 16.766 1.00 85.88 230 ASN A C 1
ATOM 1880 O O . ASN A 1 230 ? -18.421 -17.896 15.692 1.00 85.88 230 ASN A O 1
ATOM 1884 N N . GLU A 1 231 ? -18.996 -18.476 17.789 1.00 87.75 231 GLU A N 1
ATOM 1885 C CA . GLU A 1 231 ? -20.307 -17.818 17.799 1.00 87.75 231 GLU A CA 1
ATOM 1886 C C . GLU A 1 231 ? -20.148 -16.289 17.698 1.00 87.75 231 GLU A C 1
ATOM 1888 O O . GLU A 1 231 ? -20.756 -15.663 16.829 1.00 87.75 231 GLU A O 1
ATOM 1893 N N . ALA A 1 232 ? -19.216 -15.700 18.457 1.00 86.44 232 ALA A N 1
ATOM 1894 C CA . ALA A 1 232 ? -18.862 -14.284 18.349 1.00 86.44 232 ALA A CA 1
ATOM 1895 C C . ALA A 1 232 ? -18.379 -13.902 16.937 1.00 86.44 232 ALA A C 1
ATOM 1897 O O . ALA A 1 232 ? -18.824 -12.904 16.369 1.00 86.44 232 ALA A O 1
ATOM 1898 N N . ALA A 1 233 ? -17.514 -14.722 16.329 1.00 84.62 233 ALA A N 1
ATOM 1899 C CA . ALA A 1 233 ? -17.020 -14.487 14.972 1.00 84.62 233 ALA A CA 1
ATOM 1900 C C . ALA A 1 233 ? -18.137 -14.535 13.912 1.00 84.62 233 ALA A C 1
ATOM 1902 O O . ALA A 1 233 ? -18.092 -13.780 12.938 1.00 84.62 233 ALA A O 1
ATOM 1903 N N . GLN A 1 234 ? -19.138 -15.407 14.082 1.00 85.38 234 GLN A N 1
ATOM 1904 C CA . GLN A 1 234 ? -20.304 -15.462 13.193 1.00 85.38 234 GLN A CA 1
ATOM 1905 C C . GLN A 1 234 ? -21.153 -14.195 13.312 1.00 85.38 234 GLN A C 1
ATOM 1907 O O . GLN A 1 234 ? -21.524 -13.611 12.297 1.00 85.38 234 GLN A O 1
ATOM 1912 N N . HIS A 1 235 ? -21.393 -13.727 14.534 1.00 88.88 235 HIS A N 1
ATOM 1913 C CA . HIS A 1 235 ? -22.147 -12.502 14.777 1.00 88.88 235 HIS A CA 1
ATOM 1914 C C . HIS A 1 235 ? -21.445 -11.244 14.240 1.00 88.88 235 HIS A C 1
ATOM 1916 O O . HIS A 1 235 ? -22.098 -10.393 13.635 1.00 88.88 235 HIS A O 1
ATOM 1922 N N . LEU A 1 236 ? -20.115 -11.157 14.350 1.00 84.06 236 LEU A N 1
ATOM 1923 C CA . LEU A 1 236 ? -19.329 -10.090 13.714 1.00 84.06 236 LEU A CA 1
ATOM 1924 C C . LEU A 1 236 ? -19.439 -10.133 12.181 1.00 84.06 236 LEU A C 1
ATOM 1926 O O . LEU A 1 236 ? -19.615 -9.098 11.544 1.00 84.06 236 LEU A O 1
ATOM 1930 N N . ALA A 1 237 ? -19.410 -11.328 11.581 1.00 82.06 237 ALA A N 1
ATOM 1931 C CA . ALA A 1 237 ? -19.583 -11.493 10.137 1.00 82.06 237 ALA A CA 1
ATOM 1932 C C . ALA A 1 237 ? -20.961 -11.013 9.648 1.00 82.06 237 ALA A C 1
ATOM 1934 O O . ALA A 1 237 ? -21.079 -10.414 8.575 1.00 82.06 237 ALA A O 1
ATOM 1935 N N . ASP A 1 238 ? -22.008 -11.286 10.427 1.00 83.50 238 ASP A N 1
ATOM 1936 C CA . ASP A 1 238 ? -23.362 -10.832 10.122 1.00 83.50 238 ASP A CA 1
ATOM 1937 C C . ASP A 1 238 ? -23.487 -9.305 10.265 1.00 83.50 238 ASP A C 1
ATOM 1939 O O . ASP A 1 238 ? -24.113 -8.676 9.410 1.00 83.50 238 ASP A O 1
ATOM 1943 N N . ALA A 1 239 ? -22.809 -8.688 11.243 1.00 83.25 239 ALA A N 1
ATOM 1944 C CA . ALA A 1 239 ? -22.733 -7.230 11.369 1.00 83.25 239 ALA A CA 1
ATOM 1945 C C . ALA A 1 239 ? -22.084 -6.570 10.134 1.00 83.25 239 ALA A C 1
ATOM 1947 O O . ALA A 1 239 ? -22.674 -5.663 9.550 1.00 83.25 239 ALA A O 1
ATOM 1948 N N . VAL A 1 240 ? -20.932 -7.076 9.667 1.00 82.94 240 VAL A N 1
ATOM 1949 C CA . VAL A 1 240 ? -20.247 -6.590 8.444 1.00 82.94 240 VAL A CA 1
ATOM 1950 C C . VAL A 1 240 ? -21.152 -6.684 7.214 1.00 82.94 240 VAL A C 1
ATOM 1952 O O . VAL A 1 240 ? -21.186 -5.780 6.370 1.00 82.94 240 VAL A O 1
ATOM 1955 N N . ARG A 1 241 ? -21.885 -7.800 7.082 1.00 82.38 241 ARG A N 1
ATOM 1956 C CA . ARG A 1 241 ? -22.787 -8.023 5.947 1.00 82.38 241 ARG A CA 1
ATOM 1957 C C . ARG A 1 241 ? -23.914 -6.997 5.928 1.00 82.38 241 ARG A C 1
ATOM 1959 O O . ARG A 1 241 ? -24.222 -6.487 4.854 1.00 82.38 241 ARG A O 1
ATOM 1966 N N . ASN A 1 242 ? -24.504 -6.719 7.084 1.00 81.81 242 ASN A N 1
ATOM 1967 C CA . ASN A 1 242 ? -25.622 -5.792 7.212 1.00 81.81 242 ASN A CA 1
ATOM 1968 C C . ASN A 1 242 ? -25.162 -4.344 6.919 1.00 81.81 242 ASN A C 1
ATOM 1970 O O . ASN A 1 242 ? -25.720 -3.707 6.028 1.00 81.81 242 ASN A O 1
ATOM 1974 N N . LEU A 1 243 ? -24.008 -3.929 7.462 1.00 78.69 243 LEU A N 1
ATOM 1975 C CA . LEU A 1 243 ? -23.370 -2.629 7.176 1.00 78.69 243 LEU A CA 1
ATOM 1976 C C . LEU A 1 243 ? -23.018 -2.415 5.693 1.00 78.69 243 LEU A C 1
ATOM 1978 O O . LEU A 1 243 ? -22.930 -1.290 5.212 1.00 78.69 243 LEU A O 1
ATOM 1982 N N . SER A 1 244 ? -22.800 -3.492 4.936 1.00 76.75 244 SER A N 1
ATOM 1983 C CA . SER A 1 244 ? -22.440 -3.407 3.515 1.00 76.75 244 SER A CA 1
ATOM 1984 C C . SER A 1 244 ? -23.619 -3.132 2.582 1.00 76.75 244 SER A C 1
ATOM 1986 O O . SER A 1 244 ? -23.389 -2.806 1.421 1.00 76.75 244 SER A O 1
ATOM 1988 N N . GLN A 1 245 ? -24.861 -3.320 3.031 1.00 73.75 245 GLN A N 1
ATOM 1989 C CA . GLN A 1 245 ? -26.041 -3.228 2.164 1.00 73.75 245 GLN A CA 1
ATOM 1990 C C . GLN A 1 245 ? -26.653 -1.812 2.104 1.00 73.75 245 GLN A C 1
ATOM 1992 O O . GLN A 1 245 ? -27.580 -1.611 1.322 1.00 73.75 245 GLN A O 1
ATOM 1997 N N . GLY A 1 246 ? -26.132 -0.836 2.865 1.00 56.69 246 GLY A N 1
ATOM 1998 C CA . GLY A 1 246 ? -26.685 0.527 2.981 1.00 56.69 246 GLY A CA 1
ATOM 1999 C C . GLY A 1 246 ? -26.102 1.628 2.067 1.00 56.69 246 GLY A C 1
ATOM 2000 O O . GLY A 1 246 ? -26.673 2.711 2.002 1.00 56.69 246 GLY A O 1
ATOM 2001 N N . SER A 1 247 ? -25.015 1.386 1.313 1.00 48.09 247 SER A N 1
ATOM 2002 C CA . SER A 1 247 ? -24.076 2.446 0.860 1.00 48.09 247 SER A CA 1
ATOM 2003 C C . SER A 1 247 ? -23.977 2.738 -0.669 1.00 48.09 247 SER A C 1
ATOM 2005 O O . SER A 1 247 ? -22.893 3.054 -1.161 1.00 48.09 247 SER A O 1
ATOM 2007 N N . GLU A 1 248 ? -25.048 2.677 -1.470 1.00 42.69 248 GLU A N 1
ATOM 2008 C CA . GLU A 1 248 ? -24.992 3.054 -2.909 1.00 42.69 248 GLU A CA 1
ATOM 2009 C C . GLU A 1 248 ? -25.797 4.338 -3.238 1.00 42.69 248 GLU A C 1
ATOM 2011 O O . GLU A 1 248 ? -26.925 4.223 -3.703 1.00 42.69 248 GLU A O 1
ATOM 2016 N N . GLU A 1 249 ? -25.239 5.553 -3.053 1.00 38.81 249 GLU A N 1
ATOM 2017 C CA . GLU A 1 249 ? -25.656 6.773 -3.798 1.00 38.81 249 GLU A CA 1
ATOM 2018 C C . GLU A 1 249 ? -24.654 7.968 -3.688 1.00 38.81 249 GLU A C 1
ATOM 2020 O O . GLU A 1 249 ? -24.383 8.469 -2.602 1.00 38.81 249 GLU A O 1
ATOM 2025 N N . ASP A 1 250 ? -24.177 8.430 -4.862 1.00 40.97 250 ASP A N 1
ATOM 2026 C CA . ASP A 1 250 ? -23.583 9.736 -5.259 1.00 40.97 250 ASP A CA 1
ATOM 2027 C C . ASP A 1 250 ? -22.210 10.256 -4.745 1.00 40.97 250 ASP A C 1
ATOM 2029 O O . ASP A 1 250 ? -22.000 10.468 -3.557 1.00 40.97 250 ASP A O 1
ATOM 2033 N N . THR A 1 251 ? -21.310 10.631 -5.685 1.00 35.94 251 THR A N 1
ATOM 2034 C CA . THR A 1 251 ? -20.625 11.961 -5.765 1.00 35.94 251 THR A CA 1
ATOM 2035 C C . THR A 1 251 ? -19.612 12.092 -6.932 1.00 35.94 251 THR A C 1
ATOM 2037 O O . THR A 1 251 ? -18.924 11.145 -7.298 1.00 35.94 251 THR A O 1
ATOM 2040 N N . SER A 1 252 ? -19.502 13.301 -7.521 1.00 37.44 252 SER A N 1
ATOM 2041 C CA . SER A 1 252 ? -18.437 13.725 -8.463 1.00 37.44 252 SER A CA 1
ATOM 2042 C C . SER A 1 252 ? -18.096 15.220 -8.281 1.00 37.44 252 SER A C 1
ATOM 2044 O O . SER A 1 252 ? -19.033 16.020 -8.198 1.00 37.44 252 SER A O 1
ATOM 2046 N N . GLY A 1 253 ? -16.810 15.614 -8.348 1.00 32.88 253 GLY A N 1
ATOM 2047 C CA . GLY A 1 253 ? -16.382 17.002 -8.627 1.00 32.88 253 GLY A CA 1
ATOM 2048 C C . GLY A 1 253 ? -14.950 17.385 -8.189 1.00 32.88 253 GLY A C 1
ATOM 2049 O O . GLY A 1 253 ? -14.715 17.557 -7.001 1.00 32.88 253 GLY A O 1
ATOM 2050 N N . TYR A 1 254 ? -14.047 17.580 -9.164 1.00 31.41 254 TYR A N 1
ATOM 2051 C CA . TYR A 1 254 ? -12.613 17.962 -9.074 1.00 31.41 254 TYR A CA 1
ATOM 2052 C C . TYR A 1 254 ? -12.336 19.467 -8.847 1.00 31.41 254 TYR A C 1
ATOM 2054 O O . TYR A 1 254 ? -13.129 20.304 -9.294 1.00 31.41 254 TYR A O 1
ATOM 2062 N N . ASN A 1 255 ? -11.134 19.799 -8.331 1.00 29.72 255 ASN A N 1
ATOM 2063 C CA . ASN A 1 255 ? -10.322 20.949 -8.786 1.00 29.72 255 ASN A CA 1
ATOM 2064 C C . ASN A 1 255 ? -8.848 20.881 -8.303 1.00 29.72 255 ASN A C 1
ATOM 2066 O O . ASN A 1 255 ? -8.609 20.768 -7.105 1.00 29.72 255 ASN A O 1
ATOM 2070 N N . GLU A 1 256 ? -7.903 21.056 -9.236 1.00 34.69 256 GLU A N 1
ATOM 2071 C CA . GLU A 1 256 ? -6.433 20.993 -9.083 1.00 34.69 256 GLU A CA 1
ATOM 2072 C C . GLU A 1 256 ? -5.780 22.271 -8.514 1.00 34.69 256 GLU A C 1
AT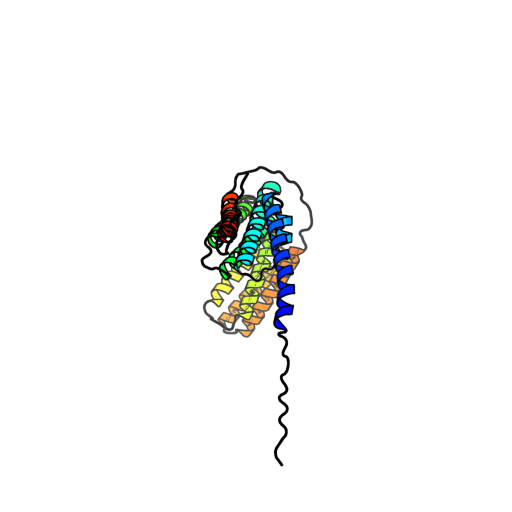OM 2074 O O . GLU A 1 256 ? -6.198 23.391 -8.829 1.00 34.69 256 GLU A O 1
ATOM 2079 N N . ASN A 1 257 ? -4.668 22.110 -7.782 1.00 30.25 257 ASN A N 1
ATOM 2080 C CA . ASN A 1 257 ? -3.580 23.098 -7.697 1.00 30.25 257 ASN A CA 1
ATOM 2081 C C . ASN A 1 257 ? -2.225 22.422 -7.405 1.00 30.25 257 ASN A C 1
ATOM 2083 O O . ASN A 1 257 ? -2.095 21.699 -6.424 1.00 30.25 257 ASN A O 1
ATOM 2087 N N . GLU A 1 258 ? -1.227 22.745 -8.235 1.00 41.59 258 GLU A N 1
ATOM 2088 C CA . GLU A 1 258 ? 0.171 22.289 -8.175 1.00 41.59 258 GLU A CA 1
ATOM 2089 C C . GLU A 1 258 ? 0.917 22.764 -6.912 1.00 41.59 258 GLU A C 1
ATOM 2091 O O . GLU A 1 258 ? 0.943 23.964 -6.608 1.00 41.59 258 GLU A O 1
ATOM 2096 N N . THR A 1 259 ? 1.650 21.848 -6.268 1.00 36.75 259 THR A N 1
ATOM 2097 C CA . THR A 1 259 ? 2.757 22.175 -5.354 1.00 36.75 259 THR A CA 1
ATOM 2098 C C . THR A 1 259 ? 3.968 21.265 -5.573 1.00 36.75 259 THR A C 1
ATOM 2100 O O . THR A 1 259 ? 3.854 20.050 -5.655 1.00 36.75 259 THR A O 1
ATOM 2103 N N . ASP A 1 260 ? 5.153 21.879 -5.636 1.00 44.59 260 ASP A N 1
ATOM 2104 C CA . ASP A 1 260 ? 6.463 21.226 -5.735 1.00 44.59 260 ASP A CA 1
ATOM 2105 C C . ASP A 1 260 ? 6.692 20.242 -4.563 1.00 44.59 260 ASP A C 1
ATOM 2107 O O . ASP A 1 260 ? 6.984 20.661 -3.439 1.00 44.59 260 ASP A O 1
ATOM 2111 N N . SER A 1 261 ? 6.570 18.934 -4.819 1.00 44.97 261 SER A N 1
ATOM 2112 C CA . SER A 1 261 ? 6.674 17.866 -3.810 1.00 44.97 261 SER A CA 1
ATOM 2113 C C . SER A 1 261 ? 7.992 17.080 -3.895 1.00 44.97 261 SER A C 1
ATOM 2115 O O . SER A 1 261 ? 8.588 16.891 -4.959 1.00 44.97 261 SER A O 1
ATOM 2117 N N . ALA A 1 262 ? 8.421 16.570 -2.738 1.00 45.09 262 ALA A N 1
ATOM 2118 C CA . ALA A 1 262 ? 9.585 15.723 -2.479 1.00 45.09 262 ALA A CA 1
ATOM 2119 C C . ALA A 1 262 ? 9.751 14.505 -3.421 1.00 45.09 262 ALA A C 1
ATOM 2121 O O . ALA A 1 262 ? 10.838 13.923 -3.480 1.00 45.09 262 ALA A O 1
ATOM 2122 N N . GLY A 1 263 ? 8.727 14.158 -4.207 1.00 41.66 263 GLY A N 1
ATOM 2123 C CA . GLY A 1 263 ? 8.780 13.133 -5.250 1.00 41.66 263 GLY A CA 1
ATOM 2124 C C . GLY A 1 263 ? 9.869 13.341 -6.316 1.00 41.66 263 GLY A C 1
ATOM 2125 O O . GLY A 1 263 ? 10.335 12.362 -6.898 1.00 41.66 263 GLY A O 1
ATOM 2126 N N . ASP A 1 264 ? 10.356 14.568 -6.548 1.00 48.91 264 ASP A N 1
ATOM 2127 C CA . ASP A 1 264 ? 11.425 14.816 -7.537 1.00 48.91 264 ASP A CA 1
ATOM 2128 C C . ASP A 1 264 ? 12.797 14.258 -7.111 1.00 48.91 264 ASP A C 1
ATOM 2130 O O . ASP A 1 264 ? 13.589 13.843 -7.959 1.00 48.91 264 ASP A O 1
ATOM 2134 N N . GLN A 1 265 ? 13.087 14.165 -5.807 1.00 52.66 265 GLN A N 1
ATOM 2135 C CA . GLN A 1 265 ? 14.362 13.609 -5.317 1.00 52.66 265 GLN A CA 1
ATOM 2136 C C . GLN A 1 265 ? 14.395 12.072 -5.375 1.00 52.66 265 GLN A C 1
ATOM 2138 O O . GLN A 1 265 ? 15.442 11.481 -5.651 1.00 52.66 265 GLN A O 1
ATOM 2143 N N . LEU A 1 266 ? 13.236 11.436 -5.180 1.00 51.50 266 LEU A N 1
ATOM 2144 C CA . LEU A 1 266 ? 13.019 9.990 -5.291 1.00 51.50 266 LEU A CA 1
ATOM 2145 C C . LEU A 1 266 ? 13.417 9.480 -6.686 1.00 51.50 266 LEU A C 1
ATOM 2147 O O . LEU A 1 266 ? 14.147 8.501 -6.841 1.00 51.50 266 LEU A O 1
ATOM 2151 N N . ILE A 1 267 ? 12.977 10.214 -7.706 1.00 53.62 267 ILE A N 1
ATOM 2152 C CA . ILE A 1 267 ? 13.118 9.887 -9.126 1.00 53.62 267 ILE A CA 1
ATOM 2153 C C . ILE A 1 267 ? 14.526 10.125 -9.625 1.00 53.62 267 ILE A C 1
ATOM 2155 O O . ILE A 1 267 ? 15.059 9.298 -10.366 1.00 53.62 267 ILE A O 1
ATOM 2159 N N . GLN A 1 268 ? 15.138 11.233 -9.210 1.00 54.91 268 GLN A N 1
ATOM 2160 C CA . GLN A 1 268 ? 16.485 11.557 -9.651 1.00 54.91 268 GLN A CA 1
ATOM 2161 C C . GLN A 1 268 ? 17.480 10.493 -9.195 1.00 54.91 268 GLN A C 1
ATOM 2163 O O . GLN A 1 268 ? 18.344 10.114 -9.972 1.00 54.91 268 GLN A O 1
ATOM 2168 N N . SER A 1 269 ? 17.279 9.889 -8.018 1.00 55.81 269 SER A N 1
ATOM 2169 C CA . SER A 1 269 ? 18.112 8.769 -7.563 1.00 55.81 269 SER A CA 1
ATOM 2170 C C . SER A 1 269 ? 17.983 7.499 -8.425 1.00 55.81 269 SER A C 1
ATOM 2172 O O . SER A 1 269 ? 18.975 6.804 -8.637 1.00 55.81 269 SER A O 1
ATOM 2174 N N . ILE A 1 270 ? 16.793 7.215 -8.972 1.00 50.81 270 ILE A N 1
ATOM 2175 C CA . ILE A 1 270 ? 16.542 6.068 -9.866 1.00 50.81 270 ILE A CA 1
ATOM 2176 C C . ILE A 1 270 ? 17.106 6.355 -11.269 1.00 50.81 270 ILE A C 1
ATOM 2178 O O . ILE A 1 270 ? 17.758 5.501 -11.869 1.00 50.81 270 ILE A O 1
ATOM 2182 N N . ILE A 1 271 ? 16.911 7.577 -11.778 1.00 53.88 271 ILE A N 1
ATOM 2183 C CA . ILE A 1 271 ? 17.408 8.013 -13.092 1.00 53.88 271 ILE A CA 1
ATOM 2184 C C . ILE A 1 271 ? 18.942 8.122 -13.112 1.00 53.88 271 ILE A C 1
ATOM 2186 O O . ILE A 1 271 ? 19.566 7.684 -14.082 1.00 53.88 271 ILE A O 1
ATOM 2190 N N . ASP A 1 272 ? 19.554 8.650 -12.051 1.00 54.38 272 ASP A N 1
ATOM 2191 C CA . ASP A 1 272 ? 21.009 8.803 -11.936 1.00 54.38 272 ASP A CA 1
ATOM 2192 C C . ASP A 1 272 ? 21.721 7.445 -11.791 1.00 54.38 272 ASP A C 1
ATOM 2194 O O . ASP A 1 272 ? 22.867 7.300 -12.225 1.00 54.38 272 ASP A O 1
ATOM 2198 N N . ASN A 1 273 ? 21.051 6.424 -11.241 1.00 51.56 273 ASN A N 1
ATOM 2199 C CA . ASN A 1 273 ? 21.591 5.061 -11.173 1.00 51.56 273 ASN A CA 1
ATOM 2200 C C . ASN A 1 273 ? 21.570 4.339 -12.533 1.00 51.56 273 ASN A C 1
ATOM 2202 O O . ASN A 1 273 ? 22.516 3.617 -12.848 1.00 51.56 273 ASN A O 1
ATOM 2206 N N . GLU A 1 274 ? 20.540 4.548 -13.360 1.00 45.75 274 GLU A N 1
ATOM 2207 C CA . GLU A 1 274 ? 20.453 3.937 -14.699 1.00 45.75 274 GLU A CA 1
ATOM 2208 C C . GLU A 1 274 ? 21.379 4.621 -15.721 1.00 45.75 274 GLU A C 1
ATOM 2210 O O . GLU A 1 274 ? 22.040 3.948 -16.510 1.00 45.75 274 GLU A O 1
ATOM 2215 N N . LEU A 1 275 ? 21.524 5.953 -15.677 1.00 44.53 275 LEU A N 1
ATOM 2216 C CA . LEU A 1 275 ? 22.408 6.678 -16.607 1.00 44.53 275 LEU A CA 1
ATOM 2217 C C . LEU A 1 275 ? 23.903 6.401 -16.370 1.00 44.53 275 LEU A C 1
ATOM 2219 O O . LEU A 1 275 ? 24.683 6.389 -17.321 1.00 44.53 275 LEU A O 1
ATOM 2223 N N . ASN A 1 276 ? 24.311 6.114 -15.131 1.00 44.38 276 ASN A N 1
ATOM 2224 C CA . ASN A 1 276 ? 25.699 5.756 -14.815 1.00 44.38 276 ASN A CA 1
ATOM 2225 C C . ASN A 1 276 ? 26.055 4.294 -15.154 1.00 44.38 276 ASN A C 1
ATOM 2227 O O . ASN A 1 276 ? 27.230 3.912 -15.095 1.00 44.38 276 ASN A O 1
ATOM 2231 N N . ARG A 1 277 ? 25.065 3.462 -15.506 1.00 45.16 277 ARG A N 1
ATOM 2232 C CA . ARG A 1 277 ? 25.272 2.041 -15.812 1.00 45.16 277 ARG A CA 1
ATOM 2233 C C . ARG A 1 277 ? 25.744 1.817 -17.252 1.00 45.16 277 ARG A C 1
ATOM 2235 O O . ARG A 1 277 ? 26.615 0.974 -17.476 1.00 45.16 277 ARG A O 1
ATOM 2242 N N . ASP A 1 278 ? 25.265 2.630 -18.192 1.00 43.19 278 ASP A N 1
ATOM 2243 C CA . ASP A 1 278 ? 25.663 2.551 -19.604 1.00 43.19 278 ASP A CA 1
ATOM 2244 C C . ASP A 1 278 ? 27.068 3.125 -19.867 1.00 43.19 278 ASP A C 1
ATOM 2246 O O . ASP A 1 278 ? 27.809 2.579 -20.687 1.00 43.19 278 ASP A O 1
ATOM 2250 N N . GLU A 1 279 ? 27.515 4.146 -19.123 1.00 45.94 279 GLU A N 1
ATOM 2251 C CA . GLU A 1 279 ? 28.857 4.729 -19.327 1.00 45.94 279 GLU A CA 1
ATOM 2252 C C . GLU A 1 279 ? 30.009 3.802 -18.890 1.00 45.94 279 GLU A C 1
ATOM 2254 O O . GLU A 1 279 ? 31.122 3.897 -19.414 1.00 45.94 279 GLU A O 1
ATOM 2259 N N . ASN A 1 280 ? 29.758 2.852 -17.983 1.00 41.91 280 ASN A N 1
ATOM 2260 C CA . ASN A 1 280 ? 30.778 1.904 -17.520 1.00 41.91 280 ASN A CA 1
ATOM 2261 C C . ASN A 1 280 ? 30.769 0.556 -18.265 1.00 41.91 280 ASN A C 1
ATOM 2263 O O . ASN A 1 280 ? 31.685 -0.250 -18.075 1.00 41.91 280 ASN A O 1
ATOM 2267 N N . SER A 1 281 ? 29.796 0.313 -19.151 1.00 43.06 281 SER A N 1
ATOM 2268 C CA . SER A 1 281 ? 29.705 -0.930 -19.932 1.00 43.06 281 SER A CA 1
ATOM 2269 C C . SER A 1 281 ? 30.561 -0.930 -21.211 1.00 43.06 281 SER A C 1
ATOM 2271 O O . SER A 1 281 ? 30.796 -2.002 -21.772 1.00 43.06 281 SER A O 1
ATOM 2273 N N . GLU A 1 282 ? 31.071 0.215 -21.683 1.00 44.25 282 GLU A N 1
ATOM 2274 C CA . GLU A 1 282 ? 31.890 0.272 -22.912 1.00 44.25 282 GLU A CA 1
ATOM 2275 C C . GLU A 1 282 ? 33.410 0.138 -22.685 1.00 44.25 282 GLU A C 1
ATOM 2277 O O . GLU A 1 282 ? 34.164 -0.015 -23.647 1.00 44.25 282 GLU A O 1
ATOM 2282 N N . ASN A 1 283 ? 33.907 0.118 -21.442 1.00 44.53 283 ASN A N 1
ATOM 2283 C CA . ASN A 1 283 ? 35.358 0.177 -21.195 1.00 44.53 283 ASN A CA 1
ATOM 2284 C C . ASN A 1 283 ? 36.061 -1.179 -20.973 1.00 44.53 283 ASN A C 1
ATOM 2286 O O . ASN A 1 283 ? 37.183 -1.230 -20.469 1.00 44.53 283 ASN A O 1
ATOM 2290 N N . THR A 1 284 ? 35.456 -2.303 -21.368 1.00 43.66 284 THR A N 1
ATOM 2291 C CA . THR A 1 284 ? 36.154 -3.605 -21.361 1.00 43.66 284 THR A CA 1
ATOM 2292 C C . THR A 1 284 ? 35.939 -4.402 -22.647 1.00 43.66 284 THR A C 1
ATOM 2294 O O . THR A 1 284 ? 35.332 -5.467 -22.652 1.00 43.66 284 THR A O 1
ATOM 2297 N N . GLY A 1 285 ? 36.501 -3.938 -23.771 1.00 36.41 285 GLY A N 1
ATOM 2298 C CA . GLY A 1 285 ? 36.529 -4.789 -24.965 1.00 36.41 285 GLY A CA 1
ATOM 2299 C C . GLY A 1 285 ? 37.136 -4.213 -26.240 1.00 36.41 285 GLY A C 1
ATOM 2300 O O . GLY A 1 285 ? 36.410 -3.916 -27.173 1.00 36.41 285 GLY A O 1
ATOM 2301 N N . ASN A 1 286 ? 38.469 -4.159 -26.308 1.00 38.97 286 ASN A N 1
ATOM 2302 C CA . ASN A 1 286 ? 39.292 -4.313 -27.520 1.00 38.97 286 ASN A CA 1
ATOM 2303 C C . ASN A 1 286 ? 38.827 -3.667 -28.849 1.00 38.97 286 ASN A C 1
ATOM 2305 O O . ASN A 1 286 ? 38.120 -4.279 -29.640 1.00 38.97 286 ASN A O 1
ATOM 2309 N N . GLY A 1 287 ? 39.487 -2.555 -29.191 1.00 41.25 287 GLY A N 1
ATOM 2310 C CA . GLY A 1 287 ? 40.227 -2.417 -30.452 1.00 41.25 287 GLY A CA 1
ATOM 2311 C C . GLY A 1 287 ? 39.433 -2.217 -31.746 1.00 41.25 287 GLY A C 1
ATOM 2312 O O . GLY A 1 287 ? 38.887 -3.159 -32.297 1.00 41.25 287 GLY A O 1
ATOM 2313 N N . ILE A 1 288 ? 39.540 -1.013 -32.316 1.00 35.31 288 ILE A N 1
ATOM 2314 C CA . ILE A 1 288 ? 40.126 -0.733 -33.643 1.00 35.31 288 ILE A CA 1
ATOM 2315 C C . ILE A 1 288 ? 40.312 0.790 -33.718 1.00 35.31 288 ILE A C 1
ATOM 2317 O O . ILE A 1 288 ? 39.350 1.555 -33.723 1.00 35.31 288 ILE A O 1
ATOM 2321 N N . ALA A 1 289 ? 41.566 1.239 -33.770 1.00 39.12 289 ALA A N 1
ATOM 2322 C CA . ALA A 1 289 ? 41.888 2.614 -34.123 1.00 39.12 289 ALA A CA 1
ATOM 2323 C C . ALA A 1 289 ? 41.578 2.815 -35.613 1.00 39.12 289 ALA A C 1
ATOM 2325 O O . ALA A 1 289 ? 42.215 2.201 -36.469 1.00 39.12 289 ALA A O 1
ATOM 2326 N N . VAL A 1 290 ? 40.599 3.663 -35.925 1.00 36.94 290 VAL A N 1
ATOM 2327 C CA . VAL A 1 290 ? 40.403 4.182 -37.282 1.00 36.94 290 VAL A CA 1
ATOM 2328 C C . VAL A 1 290 ? 41.076 5.547 -37.349 1.00 36.94 290 VAL A C 1
ATOM 2330 O O . VAL A 1 290 ? 40.516 6.550 -36.910 1.00 36.94 290 VAL A O 1
ATOM 2333 N N . GLU A 1 291 ? 42.288 5.579 -37.904 1.00 39.88 291 GLU A N 1
ATOM 2334 C CA . GLU A 1 291 ? 42.898 6.812 -38.401 1.00 39.88 291 GLU A CA 1
ATOM 2335 C C . GLU A 1 291 ? 41.981 7.418 -39.473 1.00 39.88 291 GLU A C 1
ATOM 2337 O O . GLU A 1 291 ? 41.762 6.829 -40.534 1.00 39.88 291 GLU A O 1
ATOM 2342 N N . ARG A 1 292 ? 41.439 8.610 -39.210 1.00 36.44 292 ARG A N 1
ATOM 2343 C CA . ARG A 1 292 ? 40.842 9.448 -40.253 1.00 36.44 292 ARG A CA 1
ATOM 2344 C C . ARG A 1 292 ? 41.883 10.463 -40.713 1.00 36.44 292 ARG A C 1
ATOM 2346 O O . ARG A 1 292 ? 42.076 11.488 -40.075 1.00 36.44 292 ARG A O 1
ATOM 2353 N N . ASN A 1 293 ? 42.526 10.162 -41.838 1.00 42.94 293 ASN A N 1
ATOM 2354 C CA . ASN A 1 293 ? 43.125 11.170 -42.709 1.00 42.94 293 ASN A CA 1
ATOM 2355 C C . ASN A 1 293 ? 42.008 11.803 -43.533 1.00 42.94 293 ASN A C 1
ATOM 2357 O O . ASN A 1 293 ? 41.520 11.106 -44.415 1.00 42.94 293 ASN A O 1
ATOM 2361 N N . TRP A 1 294 ? 41.644 13.058 -43.253 1.00 49.44 294 TRP A N 1
ATOM 2362 C CA . TRP A 1 294 ? 41.246 14.103 -44.214 1.00 49.44 294 TRP A CA 1
ATOM 2363 C C . TRP A 1 294 ? 41.403 15.465 -43.538 1.00 49.44 294 TRP A C 1
ATOM 2365 O O . TRP A 1 294 ? 40.861 15.621 -42.422 1.00 49.44 294 TRP A O 1
#

Solvent-accessible surface area (backbone atoms only — not comparable to full-atom values): 16574 Å² total; per-residue (Å²): 143,82,80,89,78,82,84,78,81,76,83,76,71,73,74,72,68,66,64,57,60,63,54,51,58,52,51,54,49,46,53,51,47,49,54,48,22,54,51,29,42,77,69,70,35,31,66,67,16,33,62,52,48,74,79,56,80,56,92,50,65,71,57,36,41,52,49,36,52,53,41,23,51,24,28,45,51,52,15,51,47,25,41,40,38,58,64,31,52,65,62,16,44,53,27,30,51,53,18,45,53,34,29,53,54,39,39,70,78,39,76,80,43,62,67,42,53,53,52,37,53,50,44,52,51,51,40,51,51,44,52,50,45,56,49,60,77,54,75,79,62,94,80,84,74,64,46,65,64,51,24,56,51,30,49,50,52,26,52,55,38,49,50,52,54,71,50,79,84,65,70,79,77,68,49,57,62,54,48,54,51,50,39,51,53,41,48,52,52,33,72,71,36,62,87,90,37,73,33,27,55,20,32,50,53,18,39,57,22,41,54,51,16,50,53,22,48,77,73,67,35,61,67,58,14,41,54,24,33,51,51,16,27,50,22,25,50,51,20,27,56,51,38,65,74,77,79,89,82,92,89,87,86,73,72,69,67,94,72,98,59,78,67,61,63,64,49,49,59,57,52,56,56,56,62,60,52,63,74,65,67,73,79,80,74,81,88,79,90,76,86,81,90,128

Foldseek 3Di:
DDDDDDPPPPPPPPPVVVVVVVVVVLQVVLVVLLVVLVVCVVVVVLVVSLVSLVPHDDPDLVVLLLSLLSNLLSLQSVLVCCCFWVVNLPSSLVSLVSSLVSLVVSCVSPVPPPLSVVSNVVSVVVSVVSVVVVCVVPVDPPDDDLLPVLLVLLVVLLVLLVVLLVVLPDDLPVSLVSLVVSLVSLVVSLVSDDPPQLLNVLSVLLSVLSVQLNVCVVVVNNVSNSVSSVSSSVSSVSSSVSSVVPDDDDDDDTDGDDDDDPSVVSVCVSVVVVVVVVVVVPPPDDDDDDDDDD

Mean predicted aligned error: 18.6 Å

Nearest PDB structures (foldseek):
  6qzr-assembly1_A  TM=3.129E-01  e=9.740E-01  Homo sapiens
  5d3f-assembly1_B-2  TM=3.087E-01  e=1.492E+00  Homo sapiens
  8dt0-assembly2_B  TM=4.338E-01  e=5.363E+00  synthetic construct

Secondary structure (DSSP, 8-state):
--------------GGGTHHHHHHHHHHHHHHHHHHHHHHHHTT-HHHHHHHHHT---SSHHHHHHHHHHHHHHHHHHHHHHHHTT--HHHHHHHHHHHHHHHHHHHHH-TT-HHHHHHHHHHHHHHHHHHHHHHHTSS---SS--HHHHHHHHHHHHHHHHHHHHHTTS-SHHHHHHHHHHHHHHHHHHHHSPTT-HHHHHHHHHHHHHHHHHHHHHTT-HHHHHHHHHHHHHHHHHHHHHHTTS---------------THHHHHHHHHHHHHHHHHTSSSSS---------

pLDDT: mean 72.85, std 18.95, range [29.72, 94.0]

Radius of gyration: 29.73 Å; Cα contacts (8 Å, |Δi|>4): 262; chains: 1; bounding box: 76×90×79 Å

InterPro domains:
  IPR012683 Conserved hypothetical protein CHP02302, transmembrane [PF13779] (51-261)

Sequence (294 aa):
MRRVSIILFLLIIPFHFLSARGNYEEQKKNVSQFNEALSLYRNRQYEESSDLLENLFFREEDQEINKLLLQSANHFRIAENSVEETNDLTGAVQRLDDSIGLLKRVLEFDKENTIAANNLEVAMTLKEEWMQQKEEQNPSQDSQQPEQTQKDEAEKLQKEQQQMADDNNKESENHQDAQEELRKRTENLKDHTEQGSPERQSLENAVDAQEKAEQALEEGNSAAAREQQNEAAQHLADAVRNLSQGSEEDTSGYNENETDSAGDQLIQSIIDNELNRDENSENTGNGIAVERNW